Protein AF-A0A940UXS9-F1 (afdb_monomer)

Solvent-accessible surface area (backbone atoms only — not comparable to full-atom values): 10082 Å² total; per-residue (Å²): 138,84,85,80,80,80,78,78,71,78,85,74,52,69,68,60,53,50,52,51,56,47,50,79,41,38,62,61,47,51,44,53,52,35,51,51,42,44,48,51,58,55,50,46,65,62,30,53,79,71,49,53,50,71,48,27,29,48,94,82,41,52,49,65,62,52,53,44,52,49,40,52,50,50,44,54,35,52,74,69,64,41,64,69,60,44,40,35,52,37,26,20,48,43,23,42,42,52,51,51,52,51,52,26,62,75,67,74,49,81,39,71,65,60,52,51,43,39,50,52,42,48,52,52,32,65,69,60,62,51,80,93,48,45,68,55,34,50,51,32,14,53,49,34,29,54,52,44,65,73,53,53,45,76,42,82,56,64,70,70,68,58,57,74,75,46,67,68,47,57,54,58,44,62,56,51,71,74,74,111

pLDDT: mean 76.21, std 16.55, range [36.38, 95.94]

Sequence (180 aa):
MKNGVVLTGPKKTGIFWAIEQLRDKRHIVNVALAFIAIGLEIYYSICAGACSYLKGSIFGIDLQYIGIAYMTCLVLISILKRDTLLLCLISAGVGIEFYLIGFQVWHNTYCPYCMAFAVVVFILFVLNFRRDRKLLCIASLVLALILFAIFFKGSLAPVYFYTQTNPAERSYCGTIDVLL

Secondary structure (DSSP, 8-state):
-------------HHHHHHHHHHHTHHHHHHHHHHHHHHHHHHHHHSTTSSGGGEEEETTEEHHHHHHHHHHHHHHHHHTT-HHHHHHHHHHHHHHHHHHHHHHHHTT---HHHHHHHHHHHHHHHHH--GGGHHHHHHHHHHHHHHHHHHEEEE---THHHHTT-HHHHHHHHHHTTT-

Foldseek 3Di:
DDPDPPPPPPDDDVVNVVLVVCLVVVLVNLLVLLVVLLVLLVVVVLLVQQPVQFQKDQVNHTVSVVSNVLSVVLNVVSVVVVLLVNLLSLLLLLLLLVLSVVVCVVVVHDRPSSVVSNVSSVVSNVSSDDPVCVVSSVVSSVVSNVVCVVRIDRDRDDSVVVCVVDVPSNVVVVVVVVVD

Structure (mmCIF, N/CA/C/O backbone):
data_AF-A0A940UXS9-F1
#
_entry.id   AF-A0A940UXS9-F1
#
loop_
_atom_site.group_PDB
_atom_site.id
_atom_site.type_symbol
_atom_site.label_atom_id
_atom_site.label_alt_id
_atom_site.label_comp_id
_atom_site.label_asym_id
_atom_site.label_entity_id
_atom_site.label_seq_id
_atom_site.pdbx_PDB_ins_code
_atom_site.Cartn_x
_atom_site.Cartn_y
_atom_site.Cartn_z
_atom_site.occupancy
_atom_site.B_iso_or_equiv
_atom_site.auth_seq_id
_atom_site.auth_comp_id
_atom_site.auth_asym_id
_atom_site.auth_atom_id
_atom_site.pdbx_PDB_model_num
ATOM 1 N N . MET A 1 1 ? -45.231 -18.493 32.415 1.00 36.38 1 MET A N 1
ATOM 2 C CA . MET A 1 1 ? -44.169 -19.347 31.840 1.00 36.38 1 MET A CA 1
ATOM 3 C C . MET A 1 1 ? -43.392 -18.522 30.821 1.00 36.38 1 MET A C 1
ATOM 5 O O . MET A 1 1 ? -43.986 -18.094 29.842 1.00 36.38 1 MET A O 1
ATOM 9 N N . LYS A 1 2 ? -42.123 -18.184 31.092 1.00 39.69 2 LYS A N 1
ATOM 10 C CA . LYS A 1 2 ? -41.257 -17.441 30.158 1.00 39.69 2 LYS A CA 1
ATOM 11 C C . LYS A 1 2 ? -40.391 -18.457 29.413 1.00 39.69 2 LYS A C 1
ATOM 13 O O . LYS A 1 2 ? -39.500 -19.048 30.013 1.00 39.69 2 LYS A O 1
ATOM 18 N N . ASN A 1 3 ? -40.685 -18.672 28.134 1.00 39.19 3 ASN A N 1
ATOM 19 C CA . ASN A 1 3 ? -39.888 -19.521 27.253 1.00 39.19 3 ASN A CA 1
ATOM 20 C C . ASN A 1 3 ? -38.594 -18.776 26.899 1.00 39.19 3 ASN A C 1
ATOM 22 O O . ASN A 1 3 ? -38.597 -17.866 26.072 1.00 39.19 3 ASN A O 1
ATOM 26 N N . GLY A 1 4 ? -37.501 -19.123 27.578 1.00 42.47 4 GLY A N 1
ATOM 27 C CA . GLY A 1 4 ? -36.164 -18.630 27.271 1.00 42.47 4 GLY A CA 1
ATOM 28 C C . GLY A 1 4 ? -35.628 -19.316 26.021 1.00 42.47 4 GLY A C 1
ATOM 29 O O . GLY A 1 4 ? -35.087 -20.415 26.098 1.00 42.47 4 GLY A O 1
ATOM 30 N N . VAL A 1 5 ? -35.779 -18.664 24.870 1.00 44.91 5 VAL A N 1
ATOM 31 C CA . VAL A 1 5 ? -35.057 -19.023 23.648 1.00 44.91 5 VAL A CA 1
ATOM 32 C C . VAL A 1 5 ? -33.584 -18.687 23.879 1.00 44.91 5 VAL A C 1
ATOM 34 O O . VAL A 1 5 ? -33.159 -17.541 23.745 1.00 44.91 5 VAL A O 1
ATOM 37 N N . VAL A 1 6 ? -32.804 -19.690 24.281 1.00 50.69 6 VAL A N 1
ATOM 38 C CA . VAL A 1 6 ? -31.341 -19.625 24.286 1.00 50.69 6 VAL A CA 1
ATOM 39 C C . VAL A 1 6 ? -30.894 -19.645 22.826 1.00 50.69 6 VAL A C 1
ATOM 41 O O . VAL A 1 6 ? -30.777 -20.700 22.206 1.00 50.69 6 VAL A O 1
ATOM 44 N N . LEU A 1 7 ? -30.684 -18.456 22.259 1.00 43.81 7 LEU A N 1
ATOM 45 C CA . LEU A 1 7 ? -30.001 -18.285 20.981 1.00 43.81 7 LEU A CA 1
ATOM 46 C C . LEU A 1 7 ? -28.535 -18.684 21.180 1.00 43.81 7 LEU A C 1
ATOM 48 O O . LEU A 1 7 ? -27.698 -17.877 21.584 1.00 43.81 7 LEU A O 1
ATOM 52 N N . THR A 1 8 ? -28.227 -19.954 20.931 1.00 47.16 8 THR A N 1
ATOM 53 C CA . THR A 1 8 ? -26.852 -20.425 20.787 1.00 47.16 8 THR A CA 1
ATOM 54 C C . THR A 1 8 ? -26.267 -19.767 19.538 1.00 47.16 8 THR A C 1
ATOM 56 O O . THR A 1 8 ? -26.574 -20.127 18.404 1.00 47.16 8 THR A O 1
ATOM 59 N N . GLY A 1 9 ? -25.477 -18.712 19.753 1.00 51.66 9 GLY A N 1
ATOM 60 C CA . GLY A 1 9 ? -24.740 -18.036 18.690 1.00 51.66 9 GLY A CA 1
ATOM 61 C C . GLY A 1 9 ? -23.830 -19.019 17.939 1.00 51.66 9 GLY A C 1
ATOM 62 O O . GLY A 1 9 ? -23.369 -20.003 18.525 1.00 51.66 9 GLY A O 1
ATOM 63 N N . PRO A 1 10 ? -23.570 -18.780 16.643 1.00 50.81 10 PRO A N 1
ATOM 64 C CA . PRO A 1 10 ? -22.848 -19.716 15.791 1.00 50.81 10 PRO A CA 1
ATOM 65 C C . PRO A 1 10 ? -21.460 -20.014 16.366 1.00 50.81 10 PRO A C 1
ATOM 67 O O . PRO A 1 10 ? -20.768 -19.118 16.852 1.00 50.81 10 PRO A O 1
ATOM 70 N N . LYS A 1 11 ? -21.058 -21.288 16.296 1.00 53.78 11 LYS A N 1
ATOM 71 C CA . LYS A 1 11 ? -19.748 -21.811 16.711 1.00 53.78 11 LYS A CA 1
ATOM 72 C C . LYS A 1 11 ? -18.641 -20.957 16.057 1.00 53.78 11 LYS A C 1
ATOM 74 O O . LYS A 1 11 ? -18.356 -21.127 14.874 1.00 53.78 11 LYS A O 1
ATOM 79 N N . LYS A 1 12 ? -18.063 -19.992 16.791 1.00 53.72 12 LYS A N 1
ATOM 80 C CA . LYS A 1 12 ? -17.023 -19.082 16.270 1.00 53.72 12 LYS A CA 1
ATOM 81 C C . LYS A 1 12 ? -15.771 -19.901 15.934 1.00 53.72 12 LYS A C 1
ATOM 83 O O . LYS A 1 12 ? -15.030 -20.307 16.821 1.00 53.72 12 LYS A O 1
ATOM 88 N N . THR A 1 13 ? -15.534 -20.147 14.649 1.00 60.97 13 THR A N 1
ATOM 89 C CA . THR A 1 13 ? -14.257 -20.644 14.118 1.00 60.97 13 THR A CA 1
ATOM 90 C C . THR A 1 13 ? -13.125 -19.694 14.517 1.00 60.97 13 THR A C 1
ATOM 92 O O . THR A 1 13 ? -13.312 -18.479 14.455 1.00 60.97 13 THR A O 1
ATOM 95 N N . GLY A 1 14 ? -11.951 -20.218 14.889 1.00 65.25 14 GLY A N 1
ATOM 96 C CA . GLY A 1 14 ? -10.840 -19.429 15.455 1.00 65.25 14 GLY A CA 1
ATOM 97 C C . GLY A 1 14 ? -10.449 -18.177 14.655 1.00 65.25 14 GLY A C 1
ATOM 98 O O . GLY A 1 14 ? -10.180 -17.134 15.244 1.00 65.25 14 GLY A O 1
ATOM 99 N N . ILE A 1 15 ? -10.536 -18.229 13.320 1.00 67.62 15 ILE A N 1
ATOM 100 C CA . ILE A 1 15 ? -10.280 -17.085 12.423 1.00 67.62 15 ILE A CA 1
ATOM 101 C C . ILE A 1 15 ? -11.238 -15.915 12.698 1.00 67.62 15 ILE A C 1
ATOM 103 O O . ILE A 1 15 ? -10.821 -14.761 12.730 1.00 67.62 15 ILE A O 1
ATOM 107 N N . PHE A 1 16 ? -12.519 -16.193 12.952 1.00 68.06 16 PHE A N 1
ATOM 108 C CA . PHE A 1 16 ? -13.514 -15.155 13.230 1.00 68.06 16 PHE A CA 1
ATOM 109 C C . PHE A 1 16 ? -13.257 -14.476 14.583 1.00 68.06 16 PHE A C 1
ATOM 111 O O . PHE A 1 16 ? -13.499 -13.282 14.734 1.00 68.06 16 PHE A O 1
ATOM 118 N N . TRP A 1 17 ? -12.727 -15.224 15.557 1.00 65.38 17 TRP A N 1
ATOM 119 C CA . TRP A 1 17 ? -12.320 -14.682 16.856 1.00 65.38 17 TRP A CA 1
ATOM 120 C C . TRP A 1 17 ? -11.068 -13.801 16.730 1.00 65.38 17 TRP A C 1
ATOM 122 O O . TRP A 1 17 ? -11.040 -12.699 17.270 1.00 65.38 17 TRP A O 1
ATOM 132 N N . ALA A 1 18 ? -10.087 -14.224 15.923 1.00 67.56 18 ALA A N 1
ATOM 133 C CA . ALA A 1 18 ? -8.903 -13.422 15.615 1.00 67.56 18 ALA A CA 1
ATOM 134 C C . ALA A 1 18 ? -9.261 -12.101 14.909 1.00 67.56 18 ALA A C 1
ATOM 136 O O . ALA A 1 18 ? -8.776 -11.046 15.308 1.00 67.56 18 ALA A O 1
ATOM 137 N N . ILE A 1 19 ? -10.153 -12.127 13.913 1.00 70.38 19 ILE A N 1
ATOM 138 C CA . ILE A 1 19 ? -10.593 -10.916 13.198 1.00 70.38 19 ILE A CA 1
ATOM 139 C C . ILE A 1 19 ? -11.321 -9.943 14.138 1.00 70.38 19 ILE A C 1
ATOM 141 O O . ILE A 1 19 ? -11.091 -8.737 14.063 1.00 70.38 19 ILE A O 1
ATOM 145 N N . GLU A 1 20 ? -12.171 -10.444 15.039 1.00 72.25 20 GLU A N 1
ATOM 146 C CA . GLU A 1 20 ? -12.851 -9.615 16.045 1.00 72.25 20 GLU A CA 1
ATOM 147 C C . GLU A 1 20 ? -11.835 -8.912 16.959 1.00 72.25 20 GLU A C 1
ATOM 149 O O . GLU A 1 20 ? -11.911 -7.704 17.172 1.00 72.25 20 GLU A O 1
ATOM 154 N N . GLN A 1 21 ? -10.824 -9.651 17.416 1.00 74.81 21 GLN A N 1
ATOM 155 C CA . GLN A 1 21 ? -9.785 -9.138 18.305 1.00 74.81 21 GLN A CA 1
ATOM 156 C C . GLN A 1 21 ? -8.863 -8.122 17.616 1.00 74.81 21 GLN A C 1
ATOM 158 O O . GLN A 1 21 ? -8.470 -7.120 18.219 1.00 74.81 21 GLN A O 1
ATOM 163 N N . LEU A 1 22 ? -8.556 -8.342 16.333 1.00 75.31 22 LEU A N 1
ATOM 164 C CA . LEU A 1 22 ? -7.835 -7.377 15.501 1.00 75.31 22 LEU A CA 1
ATOM 165 C C . LEU A 1 22 ? -8.657 -6.098 15.286 1.00 75.31 22 LEU A C 1
ATOM 167 O O . LEU A 1 22 ? -8.099 -5.001 15.268 1.00 75.31 22 LEU A O 1
ATOM 171 N N . ARG A 1 23 ? -9.983 -6.219 15.173 1.00 72.25 23 ARG A N 1
ATOM 172 C CA . ARG A 1 23 ? -10.899 -5.088 14.992 1.00 72.25 23 ARG A CA 1
ATOM 173 C C . ARG A 1 23 ? -11.062 -4.246 16.260 1.00 72.25 23 ARG A C 1
ATOM 175 O O . ARG A 1 23 ? -11.055 -3.019 16.155 1.00 72.25 23 ARG A O 1
ATOM 182 N N . ASP A 1 24 ? -11.122 -4.863 17.440 1.00 76.06 24 ASP A N 1
ATOM 183 C CA . ASP A 1 24 ? -11.164 -4.139 18.724 1.00 76.06 24 ASP A CA 1
ATOM 184 C C . ASP A 1 24 ? -9.893 -3.310 18.966 1.00 76.06 24 ASP A C 1
ATOM 186 O O . ASP A 1 24 ? -9.946 -2.212 19.522 1.00 76.06 24 ASP A O 1
ATOM 190 N N . LYS A 1 25 ? -8.739 -3.789 18.484 1.00 79.88 25 LYS A N 1
ATOM 191 C CA . LYS A 1 25 ? -7.446 -3.088 18.566 1.00 79.88 25 LYS A CA 1
ATOM 192 C C . LYS A 1 25 ? -6.976 -2.532 17.222 1.00 79.88 25 LYS A C 1
ATOM 194 O O . LYS A 1 25 ? -5.769 -2.409 17.001 1.00 79.88 25 LYS A O 1
ATOM 199 N N . ARG A 1 26 ? -7.908 -2.126 16.349 1.00 79.62 26 ARG A N 1
ATOM 200 C CA . ARG A 1 26 ? -7.613 -1.691 14.970 1.00 79.62 26 ARG A CA 1
ATOM 201 C C . ARG A 1 26 ? -6.472 -0.680 14.853 1.00 79.62 26 ARG A C 1
ATOM 203 O O . ARG A 1 26 ? -5.676 -0.785 13.938 1.00 79.62 26 ARG A O 1
ATOM 210 N N . HIS A 1 27 ? -6.332 0.264 15.788 1.00 79.38 27 HIS A N 1
ATOM 211 C CA . HIS A 1 27 ? -5.257 1.264 15.732 1.00 79.38 27 HIS A CA 1
ATOM 212 C C . HIS A 1 27 ? -3.866 0.644 15.907 1.00 79.38 27 HIS A C 1
ATOM 214 O O . HIS A 1 27 ? -2.950 0.993 15.171 1.00 79.38 27 HIS A O 1
ATOM 220 N N . ILE A 1 28 ? -3.721 -0.299 16.844 1.00 84.06 28 ILE A N 1
ATOM 221 C CA . ILE A 1 28 ? -2.458 -1.014 17.075 1.00 84.06 28 ILE A CA 1
ATOM 222 C C . ILE A 1 28 ? -2.148 -1.892 15.865 1.00 84.06 28 ILE A C 1
ATOM 224 O O . ILE A 1 28 ? -1.022 -1.896 15.380 1.00 84.06 28 ILE A O 1
ATOM 228 N N . VAL A 1 29 ? -3.164 -2.583 15.344 1.00 85.38 29 VAL A N 1
ATOM 229 C CA . VAL A 1 29 ? -3.029 -3.441 14.162 1.00 85.38 29 VAL A CA 1
ATOM 230 C C . VAL A 1 29 ? -2.633 -2.618 12.938 1.00 85.38 29 VAL A C 1
ATOM 232 O O . VAL A 1 29 ? -1.689 -2.982 12.253 1.00 85.38 29 VAL A O 1
ATOM 235 N N . ASN A 1 30 ? -3.271 -1.470 12.706 1.00 87.06 30 ASN A N 1
ATOM 236 C CA . ASN A 1 30 ? -2.944 -0.582 11.591 1.00 87.06 30 ASN A CA 1
ATOM 237 C C . ASN A 1 30 ? -1.491 -0.111 11.645 1.00 87.06 30 ASN A C 1
ATOM 239 O O . ASN A 1 30 ? -0.808 -0.112 10.627 1.00 87.06 30 ASN A O 1
ATOM 243 N N . VAL A 1 31 ? -1.018 0.274 12.834 1.00 87.69 31 VAL A N 1
ATOM 244 C CA . VAL A 1 31 ? 0.373 0.693 13.035 1.00 87.69 31 VAL A CA 1
ATOM 245 C C . VAL A 1 31 ? 1.326 -0.481 12.800 1.00 87.69 31 VAL A C 1
ATOM 247 O O . VAL A 1 31 ? 2.289 -0.330 12.057 1.00 87.69 31 VAL A O 1
ATOM 250 N N . ALA A 1 32 ? 1.039 -1.659 13.358 1.00 89.00 32 ALA A N 1
ATOM 251 C CA . ALA A 1 32 ? 1.863 -2.851 13.164 1.00 89.00 32 ALA A CA 1
ATOM 252 C C . ALA A 1 32 ? 1.951 -3.265 11.684 1.00 89.00 32 ALA A C 1
ATOM 254 O O . ALA A 1 32 ? 3.045 -3.503 11.180 1.00 89.00 32 ALA A O 1
ATOM 255 N N . LEU A 1 33 ? 0.822 -3.292 10.967 1.00 87.25 33 LEU A N 1
ATOM 256 C CA . LEU A 1 33 ? 0.781 -3.613 9.536 1.00 87.25 33 LEU A CA 1
ATOM 257 C C . LEU A 1 33 ? 1.525 -2.570 8.698 1.00 87.25 33 LEU A C 1
ATOM 259 O O . LEU A 1 33 ? 2.242 -2.942 7.774 1.00 87.25 33 LEU A O 1
ATOM 263 N N . ALA A 1 34 ? 1.401 -1.284 9.030 1.00 87.94 34 ALA A N 1
ATOM 264 C CA . ALA A 1 34 ? 2.142 -0.236 8.338 1.00 87.94 34 ALA A CA 1
ATOM 265 C C . ALA A 1 34 ? 3.659 -0.362 8.560 1.00 87.94 34 ALA A C 1
ATOM 267 O O . ALA A 1 34 ? 4.423 -0.191 7.615 1.00 87.94 34 ALA A O 1
ATOM 268 N N . PHE A 1 35 ? 4.110 -0.730 9.765 1.00 88.75 35 PHE A N 1
ATOM 269 C CA . PHE A 1 35 ? 5.527 -1.024 10.010 1.00 88.75 35 PHE A CA 1
ATOM 270 C C . PHE A 1 35 ? 6.018 -2.241 9.225 1.00 88.75 35 PHE A C 1
ATOM 272 O O . PHE A 1 35 ? 7.114 -2.190 8.674 1.00 88.75 35 PHE A O 1
ATOM 279 N N . ILE A 1 36 ? 5.213 -3.304 9.127 1.00 89.25 36 ILE A N 1
ATOM 280 C CA . ILE A 1 36 ? 5.532 -4.466 8.284 1.00 89.25 36 ILE A CA 1
ATOM 281 C C . ILE A 1 36 ? 5.678 -4.030 6.823 1.00 89.25 36 ILE A C 1
ATOM 283 O O . ILE A 1 36 ? 6.667 -4.373 6.184 1.00 89.25 36 ILE A O 1
ATOM 287 N N . ALA A 1 37 ? 4.745 -3.224 6.313 1.00 87.06 37 ALA A N 1
ATOM 288 C CA . ALA A 1 37 ? 4.799 -2.710 4.949 1.00 87.06 37 ALA A CA 1
ATOM 289 C C . ALA A 1 37 ? 6.040 -1.837 4.692 1.00 87.06 37 ALA A C 1
ATOM 291 O O . ALA A 1 37 ? 6.720 -2.033 3.693 1.00 87.06 37 ALA A O 1
ATOM 292 N N . ILE A 1 38 ? 6.392 -0.933 5.614 1.00 87.12 38 ILE A N 1
ATOM 293 C CA . ILE A 1 38 ? 7.632 -0.139 5.534 1.00 87.12 38 ILE A CA 1
ATOM 294 C C . ILE A 1 38 ? 8.865 -1.051 5.557 1.00 87.12 38 ILE A C 1
ATOM 296 O O . ILE A 1 38 ? 9.811 -0.830 4.807 1.00 87.12 38 ILE A O 1
ATOM 300 N N . GLY A 1 39 ? 8.852 -2.092 6.392 1.00 85.31 39 GLY A N 1
ATOM 301 C CA . GLY A 1 39 ? 9.908 -3.100 6.440 1.00 85.31 39 GLY A CA 1
ATOM 302 C C . GLY A 1 39 ? 10.082 -3.817 5.102 1.00 85.31 39 GLY A C 1
ATOM 303 O O . GLY A 1 39 ? 11.212 -3.947 4.641 1.00 85.31 39 GLY A O 1
ATOM 304 N N . LEU A 1 40 ? 8.980 -4.206 4.446 1.00 83.94 40 LEU A N 1
ATOM 305 C CA . LEU A 1 40 ? 9.008 -4.759 3.088 1.00 83.94 40 LEU A CA 1
ATOM 306 C C . LEU A 1 40 ? 9.628 -3.768 2.095 1.00 83.94 40 LEU A C 1
ATOM 308 O O . LEU A 1 40 ? 10.494 -4.163 1.316 1.00 83.94 40 LEU A O 1
ATOM 312 N N . GLU A 1 41 ? 9.228 -2.493 2.154 1.00 81.06 41 GLU A N 1
ATOM 313 C CA . GLU A 1 41 ? 9.733 -1.436 1.268 1.00 81.06 41 GLU A CA 1
ATOM 314 C C . GLU A 1 41 ? 11.246 -1.197 1.405 1.00 81.06 41 GLU A C 1
ATOM 316 O O . GLU A 1 41 ? 11.961 -1.008 0.419 1.00 81.06 41 GLU A O 1
ATOM 321 N N . ILE A 1 42 ? 11.755 -1.230 2.638 1.00 81.69 42 ILE A N 1
ATOM 322 C CA . ILE A 1 42 ? 13.191 -1.114 2.926 1.00 81.69 42 ILE A CA 1
ATOM 323 C C . ILE A 1 42 ? 13.921 -2.384 2.494 1.00 81.69 42 ILE A C 1
ATOM 325 O O . ILE A 1 42 ? 14.993 -2.308 1.897 1.00 81.69 42 ILE A O 1
ATOM 329 N N . TYR A 1 43 ? 13.347 -3.552 2.777 1.00 76.56 43 TYR A N 1
ATOM 330 C CA . TYR A 1 43 ? 13.967 -4.833 2.469 1.00 76.56 43 TYR A CA 1
ATOM 331 C C . TYR A 1 43 ? 14.198 -5.001 0.964 1.00 76.56 43 TYR A C 1
ATOM 333 O O . TYR A 1 43 ? 15.313 -5.319 0.544 1.00 76.56 43 TYR A O 1
ATOM 341 N N . TYR A 1 44 ? 13.203 -4.697 0.122 1.00 71.19 44 TYR A N 1
ATOM 342 C CA . TYR A 1 44 ? 13.421 -4.792 -1.322 1.00 71.19 44 TYR A CA 1
ATOM 343 C C . TYR A 1 44 ? 14.359 -3.701 -1.859 1.00 71.19 44 TYR A C 1
ATOM 345 O O . TYR A 1 44 ? 14.998 -3.933 -2.884 1.00 71.19 44 TYR A O 1
ATOM 353 N N . SER A 1 45 ? 14.492 -2.552 -1.173 1.00 70.06 45 SER A N 1
ATOM 354 C CA . SER A 1 45 ? 15.499 -1.528 -1.507 1.00 70.06 45 SER A CA 1
ATOM 355 C C . SER A 1 45 ? 16.901 -2.111 -1.594 1.00 70.06 45 SER A C 1
ATOM 357 O O . SER A 1 45 ? 17.708 -1.665 -2.403 1.00 70.06 45 SER A O 1
ATOM 359 N N . ILE A 1 46 ? 17.184 -3.054 -0.695 1.00 69.06 46 ILE A N 1
ATOM 360 C CA . ILE A 1 46 ? 18.474 -3.724 -0.543 1.00 69.06 46 ILE A CA 1
ATOM 361 C C . ILE A 1 46 ? 18.537 -4.926 -1.500 1.00 69.06 46 ILE A C 1
ATOM 363 O O . ILE A 1 46 ? 19.576 -5.225 -2.077 1.00 69.06 46 ILE A O 1
ATOM 367 N N . CYS A 1 47 ? 17.403 -5.591 -1.732 1.00 67.69 47 CYS A N 1
ATOM 368 C CA . CYS A 1 47 ? 17.236 -6.687 -2.690 1.00 67.69 47 CYS A CA 1
ATOM 369 C C . CYS A 1 47 ? 16.955 -6.207 -4.134 1.00 67.69 47 CYS A C 1
ATOM 371 O O . CYS A 1 47 ? 16.158 -6.824 -4.850 1.00 67.69 47 CYS A O 1
ATOM 373 N N . ALA A 1 48 ? 17.622 -5.140 -4.593 1.00 53.47 48 ALA A N 1
ATOM 374 C CA . ALA A 1 48 ? 17.345 -4.389 -5.829 1.00 53.47 48 ALA A CA 1
ATOM 375 C C . ALA A 1 48 ? 17.185 -5.218 -7.133 1.00 53.47 48 ALA A C 1
ATOM 377 O O . ALA A 1 48 ? 16.677 -4.709 -8.132 1.00 53.47 48 ALA A O 1
ATOM 378 N N . GLY A 1 49 ? 17.571 -6.498 -7.150 1.00 54.25 49 GLY A N 1
ATOM 379 C CA . GLY A 1 49 ? 17.453 -7.401 -8.300 1.00 54.25 49 GLY A CA 1
ATOM 380 C C . GLY A 1 49 ? 16.125 -8.159 -8.462 1.00 54.25 49 GLY A C 1
ATOM 381 O O . GLY A 1 49 ? 15.881 -8.681 -9.551 1.00 54.25 49 GLY A O 1
ATOM 382 N N . ALA A 1 50 ? 15.263 -8.247 -7.439 1.00 53.88 50 ALA A N 1
ATOM 383 C CA . ALA A 1 50 ? 14.059 -9.091 -7.511 1.00 53.88 50 ALA A CA 1
ATOM 384 C C . ALA A 1 50 ? 12.842 -8.401 -8.163 1.00 53.88 50 ALA A C 1
ATOM 386 O O . ALA A 1 50 ? 12.041 -9.071 -8.811 1.00 53.88 50 ALA A O 1
ATOM 387 N N . CYS A 1 51 ? 12.719 -7.071 -8.045 1.00 62.81 51 CYS A N 1
ATOM 388 C CA . CYS A 1 51 ? 11.574 -6.304 -8.573 1.00 62.81 51 CYS A CA 1
ATOM 389 C C . CYS A 1 51 ? 11.949 -5.070 -9.408 1.00 62.81 51 CYS A C 1
ATOM 391 O O . CYS A 1 51 ? 11.112 -4.201 -9.642 1.00 62.81 51 CYS A O 1
ATOM 393 N N . SER A 1 52 ? 13.181 -5.014 -9.925 1.00 57.66 52 SER A N 1
ATOM 394 C CA . SER A 1 52 ? 13.682 -3.921 -10.783 1.00 57.66 52 SER A CA 1
ATOM 395 C C . SER A 1 52 ? 12.822 -3.655 -12.034 1.00 57.66 52 SER A C 1
ATOM 397 O O . SER A 1 52 ? 12.800 -2.550 -12.569 1.00 57.66 52 SER A O 1
ATOM 399 N N . TYR A 1 53 ? 12.051 -4.647 -12.475 1.00 55.84 53 TYR A N 1
ATOM 400 C CA . TYR A 1 53 ? 11.136 -4.531 -13.610 1.00 55.84 53 TYR A CA 1
ATOM 401 C C . TYR A 1 53 ? 9.897 -3.671 -13.359 1.00 55.84 53 TYR A C 1
ATOM 403 O O . TYR A 1 53 ? 9.239 -3.256 -14.309 1.00 55.84 53 TYR A O 1
ATOM 411 N N . LEU A 1 54 ? 9.555 -3.440 -12.089 1.00 61.31 54 LEU A N 1
ATOM 412 C CA . LEU A 1 54 ? 8.454 -2.573 -11.682 1.00 61.31 54 LEU A CA 1
ATOM 413 C C . LEU A 1 54 ? 8.983 -1.214 -11.200 1.00 61.31 54 LEU A C 1
ATOM 415 O O . LEU A 1 54 ? 8.424 -0.604 -10.291 1.00 61.31 54 LEU A O 1
ATOM 419 N N . LYS A 1 55 ? 10.063 -0.708 -11.815 1.00 61.78 55 LYS A N 1
ATOM 420 C CA . LYS A 1 55 ? 10.497 0.681 -11.627 1.00 61.78 55 LYS A CA 1
ATOM 421 C C . LYS A 1 55 ? 9.549 1.620 -12.365 1.00 61.78 55 LYS A C 1
ATOM 423 O O . LYS A 1 55 ? 9.752 2.010 -13.515 1.00 61.78 55 LYS A O 1
ATOM 428 N N . GLY A 1 56 ? 8.460 1.947 -11.685 1.00 61.62 56 GLY A N 1
ATOM 429 C CA . GLY A 1 56 ? 7.616 3.077 -12.025 1.00 61.62 56 GLY A CA 1
ATOM 430 C C . GLY A 1 56 ? 8.181 4.352 -11.420 1.00 61.62 56 GLY A C 1
ATOM 431 O O . GLY A 1 56 ? 8.614 4.355 -10.268 1.00 61.62 56 GLY A O 1
ATOM 432 N N . SER A 1 57 ? 8.147 5.439 -12.180 1.00 66.12 57 SER A N 1
ATOM 433 C CA . SER A 1 57 ? 8.389 6.771 -11.635 1.00 66.12 57 SER A CA 1
ATOM 434 C C . SER A 1 57 ? 7.122 7.603 -11.765 1.00 66.12 57 SER A C 1
ATOM 436 O O . SER A 1 57 ? 6.482 7.655 -12.817 1.00 66.12 57 SER A O 1
ATOM 438 N N . ILE A 1 58 ? 6.739 8.247 -10.669 1.00 65.94 58 ILE A N 1
ATOM 439 C CA . ILE A 1 58 ? 5.656 9.229 -10.645 1.00 65.94 58 ILE A CA 1
ATOM 440 C C . ILE A 1 58 ? 6.340 10.570 -10.449 1.00 65.94 58 ILE A C 1
ATOM 442 O O . ILE A 1 58 ? 7.046 10.768 -9.463 1.00 65.94 58 ILE A O 1
ATOM 446 N N . PHE A 1 59 ? 6.202 11.469 -11.426 1.00 58.69 59 PHE A N 1
ATOM 447 C CA . PHE A 1 59 ? 6.911 12.757 -11.430 1.00 58.69 59 PHE A CA 1
ATOM 448 C C . PHE A 1 59 ? 8.451 12.653 -11.299 1.00 58.69 59 PHE A C 1
ATOM 450 O O . PHE A 1 59 ? 9.100 13.606 -10.883 1.00 58.69 59 PHE A O 1
ATOM 457 N N . GLY A 1 60 ? 9.052 11.514 -11.667 1.00 61.28 60 GLY A N 1
ATOM 458 C CA . GLY A 1 60 ? 10.499 11.285 -11.540 1.00 61.28 60 GLY A CA 1
ATOM 459 C C . GLY A 1 60 ? 10.957 10.787 -10.164 1.00 61.28 60 GLY A C 1
ATOM 460 O O . GLY A 1 60 ? 12.152 10.603 -9.966 1.00 61.28 60 GLY A O 1
ATOM 461 N N . ILE A 1 61 ? 10.028 10.535 -9.236 1.00 70.00 61 ILE A N 1
ATOM 462 C CA . ILE A 1 61 ? 10.295 9.867 -7.957 1.00 70.00 61 ILE A CA 1
ATOM 463 C C . ILE A 1 61 ? 9.998 8.375 -8.127 1.00 70.00 61 ILE A C 1
ATOM 465 O O . ILE A 1 61 ? 8.929 8.019 -8.634 1.00 70.00 61 ILE A O 1
ATOM 469 N N . ASP A 1 62 ? 10.929 7.510 -7.710 1.00 77.12 62 ASP A N 1
ATOM 470 C CA . ASP A 1 62 ? 10.710 6.062 -7.709 1.00 77.12 62 ASP A CA 1
ATOM 471 C C . ASP A 1 62 ? 9.502 5.700 -6.836 1.00 77.12 62 ASP A C 1
ATOM 473 O O . ASP A 1 62 ? 9.319 6.222 -5.731 1.00 77.12 62 ASP A O 1
ATOM 477 N N . LEU A 1 63 ? 8.694 4.759 -7.328 1.00 76.00 63 LEU A N 1
ATOM 478 C CA . LEU A 1 63 ? 7.479 4.285 -6.663 1.00 76.00 63 LEU A CA 1
ATOM 479 C C . LEU A 1 63 ? 7.727 3.833 -5.213 1.00 76.00 63 LEU A C 1
ATOM 481 O O . LEU A 1 63 ? 6.858 4.000 -4.361 1.00 76.00 63 LEU A O 1
ATOM 485 N N . GLN A 1 64 ? 8.940 3.364 -4.923 1.00 75.81 64 GLN A N 1
ATOM 486 C CA . GLN A 1 64 ? 9.398 2.995 -3.589 1.00 75.81 64 GLN A CA 1
ATOM 487 C C . GLN A 1 64 ? 9.276 4.112 -2.558 1.00 75.81 64 GLN A C 1
ATOM 489 O O . GLN A 1 64 ? 8.693 3.940 -1.488 1.00 75.81 64 GLN A O 1
ATOM 494 N N . TYR A 1 65 ? 9.810 5.292 -2.872 1.00 81.38 65 TYR A N 1
ATOM 495 C CA . TYR A 1 65 ? 9.747 6.416 -1.942 1.00 81.38 65 TYR A CA 1
ATOM 496 C C . TYR A 1 65 ? 8.302 6.858 -1.718 1.00 81.38 65 TYR A C 1
ATOM 498 O O . TYR A 1 65 ? 7.953 7.292 -0.621 1.00 81.38 65 TYR A O 1
ATOM 506 N N . ILE A 1 66 ? 7.447 6.697 -2.732 1.00 85.56 66 ILE A N 1
ATOM 507 C CA . ILE A 1 66 ? 6.017 6.987 -2.628 1.00 85.56 66 ILE A CA 1
ATOM 508 C C . ILE A 1 66 ? 5.319 5.971 -1.722 1.00 85.56 66 ILE A C 1
ATOM 510 O O . ILE A 1 66 ? 4.535 6.390 -0.872 1.00 85.56 66 ILE A O 1
ATOM 514 N N . GLY A 1 67 ? 5.636 4.678 -1.831 1.00 84.69 67 GLY A N 1
ATOM 515 C CA . GLY A 1 67 ? 5.131 3.633 -0.936 1.00 84.69 67 GLY A CA 1
ATOM 516 C C . GLY A 1 67 ? 5.504 3.889 0.528 1.00 84.69 67 GLY A C 1
ATOM 517 O O . GLY A 1 67 ? 4.635 3.900 1.406 1.00 84.69 67 GLY A O 1
ATOM 518 N N . ILE A 1 68 ? 6.775 4.212 0.790 1.00 86.31 68 ILE A N 1
ATOM 519 C CA . ILE A 1 68 ? 7.272 4.562 2.132 1.00 86.31 68 ILE A CA 1
ATOM 520 C C . ILE A 1 68 ? 6.582 5.826 2.665 1.00 86.31 68 ILE A C 1
ATOM 522 O O . ILE A 1 68 ? 6.106 5.844 3.806 1.00 86.31 68 ILE A O 1
ATOM 526 N N . ALA A 1 69 ? 6.491 6.883 1.852 1.00 89.62 69 ALA A N 1
ATOM 527 C CA . ALA A 1 69 ? 5.830 8.129 2.238 1.00 89.62 69 ALA A CA 1
ATOM 528 C C . ALA A 1 69 ? 4.339 7.910 2.540 1.00 89.62 69 ALA A C 1
ATOM 530 O O . ALA A 1 69 ? 3.821 8.420 3.537 1.00 89.62 69 ALA A O 1
ATOM 531 N N . TYR A 1 70 ? 3.660 7.103 1.724 1.00 91.06 70 TYR A N 1
ATOM 532 C CA . TYR A 1 70 ? 2.262 6.734 1.909 1.00 91.06 70 TYR A CA 1
ATOM 533 C C . TYR A 1 70 ? 2.038 5.980 3.227 1.00 91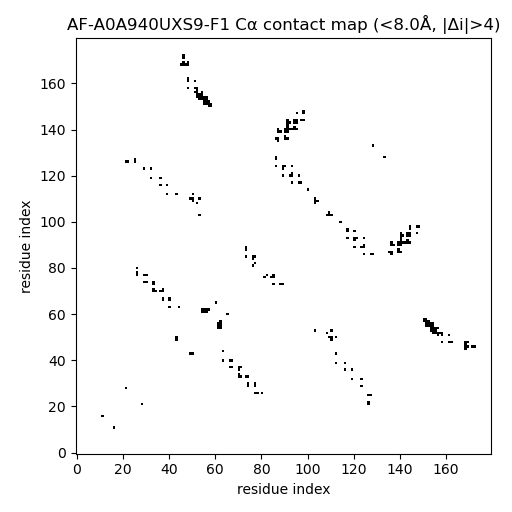.06 70 TYR A C 1
ATOM 535 O O . TYR A 1 70 ? 1.189 6.385 4.026 1.00 91.06 70 TYR A O 1
ATOM 543 N N . MET A 1 71 ? 2.832 4.941 3.506 1.00 91.00 71 MET A N 1
ATOM 544 C CA . MET A 1 71 ? 2.723 4.179 4.756 1.00 91.00 71 MET A CA 1
ATOM 545 C C . MET A 1 71 ? 3.053 5.032 5.984 1.00 91.00 71 MET A C 1
ATOM 547 O O . MET A 1 71 ? 2.366 4.952 7.003 1.00 91.00 71 MET A O 1
ATOM 551 N N . THR A 1 72 ? 4.036 5.926 5.877 1.00 90.25 72 THR A N 1
ATOM 552 C CA . THR A 1 72 ? 4.356 6.891 6.940 1.00 90.25 72 THR A CA 1
ATOM 553 C C . THR A 1 72 ? 3.178 7.833 7.209 1.00 90.25 72 THR A C 1
ATOM 555 O O . THR A 1 72 ? 2.824 8.087 8.364 1.00 90.25 72 THR A O 1
ATOM 558 N N . CYS A 1 73 ? 2.510 8.309 6.153 1.00 91.69 73 CYS A N 1
ATOM 559 C CA . CYS A 1 73 ? 1.311 9.134 6.277 1.00 91.69 73 CYS A CA 1
ATOM 560 C C . CYS A 1 73 ? 0.158 8.365 6.947 1.00 91.69 73 CYS A C 1
ATOM 562 O O . CYS A 1 73 ? -0.506 8.903 7.837 1.00 91.69 73 CYS A O 1
ATOM 564 N N . LEU A 1 74 ? -0.039 7.086 6.602 1.00 90.44 74 LEU A N 1
ATOM 565 C CA . LEU A 1 74 ? -1.017 6.221 7.270 1.00 90.44 74 LEU A CA 1
ATOM 566 C C . LEU A 1 74 ? -0.743 6.082 8.772 1.00 90.44 74 LEU A C 1
ATOM 568 O O . LEU A 1 74 ? -1.679 6.203 9.564 1.00 90.44 74 LEU A O 1
ATOM 572 N N . VAL A 1 75 ? 0.514 5.877 9.182 1.00 90.31 75 VAL A N 1
ATOM 573 C CA . VAL A 1 75 ? 0.892 5.813 10.606 1.00 90.31 75 VAL A CA 1
ATOM 574 C C . VAL A 1 75 ? 0.549 7.123 11.313 1.00 90.31 75 VAL A C 1
ATOM 576 O O . VAL A 1 75 ? -0.099 7.103 12.361 1.00 90.31 75 VAL A O 1
ATOM 579 N N . LEU A 1 76 ? 0.906 8.266 10.721 1.00 90.88 76 LEU A N 1
ATOM 580 C CA . LEU A 1 76 ? 0.636 9.581 11.303 1.00 90.88 76 LEU A CA 1
ATOM 581 C C . LEU A 1 76 ? -0.870 9.832 11.487 1.00 90.88 76 LEU A C 1
ATOM 583 O O . LEU A 1 76 ? -1.313 10.254 12.557 1.00 90.88 76 LEU A O 1
ATOM 587 N N . ILE A 1 77 ? -1.680 9.521 10.471 1.00 90.00 77 ILE A N 1
ATOM 588 C CA . ILE A 1 77 ? -3.140 9.668 10.542 1.00 90.00 77 ILE A CA 1
ATOM 589 C C . ILE A 1 77 ? -3.756 8.666 11.531 1.00 90.00 77 ILE A C 1
ATOM 591 O O . ILE A 1 77 ? -4.724 9.004 12.221 1.00 90.00 77 ILE A O 1
ATOM 595 N N . SER A 1 78 ? -3.184 7.462 11.644 1.00 86.75 78 SER A N 1
ATOM 596 C CA . SER A 1 78 ? -3.593 6.459 12.632 1.00 86.75 78 SER A CA 1
ATOM 597 C C . SER A 1 78 ? -3.376 6.963 14.064 1.00 86.75 78 SER A C 1
ATOM 599 O O . SER A 1 78 ? -4.270 6.817 14.901 1.00 86.75 78 SER A O 1
ATOM 601 N N . ILE A 1 79 ? -2.252 7.646 14.329 1.00 86.31 79 ILE A N 1
ATOM 602 C CA . ILE A 1 79 ? -1.962 8.299 15.619 1.00 86.31 79 ILE A CA 1
ATOM 603 C C . ILE A 1 79 ? -2.931 9.459 15.880 1.00 86.31 79 ILE A C 1
ATOM 605 O O . ILE A 1 79 ? -3.432 9.606 16.995 1.00 86.31 79 ILE A O 1
ATOM 609 N N . LEU A 1 80 ? -3.262 10.242 14.849 1.00 87.00 80 LEU A N 1
ATOM 610 C CA . LEU A 1 80 ? -4.215 11.353 14.952 1.00 87.00 80 LEU A CA 1
ATOM 611 C C . LEU A 1 80 ? -5.678 10.887 15.124 1.00 87.00 80 LEU A C 1
ATOM 613 O O . LEU A 1 80 ? -6.570 11.714 15.316 1.00 87.00 80 LEU A O 1
ATOM 617 N N . LYS A 1 81 ? -5.944 9.572 15.052 1.00 84.75 81 LYS A N 1
ATOM 618 C CA . LYS A 1 81 ? -7.271 8.938 15.189 1.00 84.75 81 LYS A CA 1
ATOM 619 C C . LYS A 1 81 ? -8.333 9.519 14.244 1.00 84.75 81 LYS A C 1
ATOM 621 O O . LYS A 1 81 ? -9.527 9.528 14.543 1.00 84.75 81 LYS A O 1
ATOM 626 N N . ARG A 1 82 ? -7.919 10.009 13.071 1.00 86.75 82 ARG A N 1
ATOM 627 C CA . ARG A 1 82 ? -8.827 10.567 12.055 1.00 86.75 82 ARG A CA 1
ATOM 628 C C . ARG A 1 82 ? -9.364 9.453 11.159 1.00 86.75 82 ARG A C 1
ATOM 630 O O . ARG A 1 82 ? -8.973 9.340 10.001 1.00 86.75 82 ARG A O 1
ATOM 637 N N . ASP A 1 83 ? -10.312 8.674 11.682 1.00 85.06 83 ASP A N 1
ATOM 638 C CA . ASP A 1 83 ? -10.871 7.480 11.020 1.00 85.06 83 ASP A CA 1
ATOM 639 C C . ASP A 1 83 ? -11.348 7.730 9.572 1.00 85.06 83 ASP A C 1
ATOM 641 O O . ASP A 1 83 ? -11.216 6.868 8.710 1.00 85.06 83 ASP A O 1
ATOM 645 N N . THR A 1 84 ? -11.899 8.916 9.277 1.00 88.69 84 THR A N 1
ATOM 646 C CA . THR A 1 84 ? -12.405 9.242 7.926 1.00 88.69 84 THR A CA 1
ATOM 647 C C . THR A 1 84 ? -11.281 9.451 6.915 1.00 88.69 84 THR A C 1
ATOM 649 O O . THR A 1 84 ? -11.368 8.951 5.796 1.00 88.69 84 THR A O 1
ATOM 652 N N . LEU A 1 85 ? -10.2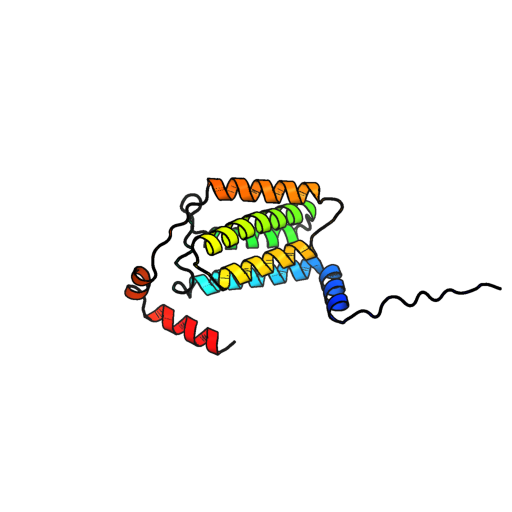28 10.177 7.305 1.00 90.19 85 LEU A N 1
ATOM 653 C CA . LEU A 1 85 ? -9.068 10.397 6.442 1.00 90.19 85 LEU A CA 1
ATOM 654 C C . LEU A 1 85 ? -8.285 9.100 6.276 1.00 90.19 85 LEU A C 1
ATOM 656 O O . LEU A 1 85 ? -7.902 8.770 5.162 1.00 90.19 85 LEU A O 1
ATOM 660 N N . LEU A 1 86 ? -8.130 8.330 7.357 1.00 91.00 86 LEU A N 1
ATOM 661 C CA . LEU A 1 86 ? -7.476 7.028 7.315 1.00 91.00 86 LEU A CA 1
ATOM 662 C C . LEU A 1 86 ? -8.167 6.102 6.308 1.00 91.00 86 LEU A C 1
ATOM 664 O O . LEU A 1 86 ? -7.516 5.540 5.436 1.00 91.00 86 LEU A O 1
ATOM 668 N N . LEU A 1 87 ? -9.497 6.010 6.372 1.00 91.75 87 LEU A N 1
ATOM 669 C CA . LEU A 1 87 ? -10.283 5.220 5.430 1.00 91.75 87 LEU A CA 1
ATOM 670 C C . LEU A 1 87 ? -10.112 5.705 3.982 1.00 91.75 87 LEU A C 1
ATOM 672 O O . LEU A 1 87 ? -9.991 4.882 3.075 1.00 91.75 87 LEU A O 1
ATOM 676 N N . CYS A 1 88 ? -10.069 7.023 3.762 1.00 93.00 88 CYS A N 1
ATOM 677 C CA . CYS A 1 88 ? -9.835 7.621 2.447 1.00 93.00 88 CYS A CA 1
ATOM 678 C C . CYS A 1 88 ? -8.440 7.286 1.896 1.00 93.00 88 CYS A C 1
ATOM 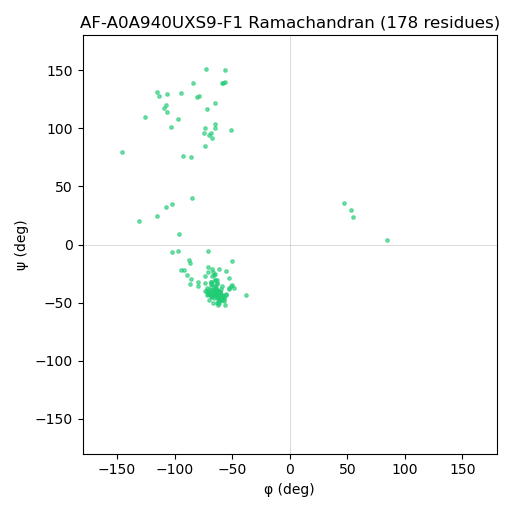680 O O . CYS A 1 88 ? -8.319 6.931 0.727 1.00 93.00 88 CYS A O 1
ATOM 682 N N . LEU A 1 89 ? -7.395 7.358 2.726 1.00 93.56 89 LEU A N 1
ATOM 683 C CA . LEU A 1 89 ? -6.040 7.001 2.308 1.00 93.56 89 LEU A CA 1
ATOM 684 C C . LEU A 1 89 ? -5.925 5.506 2.028 1.00 93.56 89 LEU A C 1
ATOM 686 O O . LEU A 1 89 ? -5.365 5.137 1.002 1.00 93.56 89 LEU A O 1
ATOM 690 N N . ILE A 1 90 ? -6.461 4.643 2.896 1.00 94.25 90 ILE A N 1
ATOM 691 C CA . ILE A 1 90 ? -6.396 3.186 2.706 1.00 94.25 90 ILE A CA 1
ATOM 692 C C . ILE A 1 90 ? -7.132 2.773 1.422 1.00 94.25 90 ILE A C 1
ATOM 694 O O . ILE A 1 90 ? -6.610 1.996 0.631 1.00 94.25 90 ILE A O 1
ATOM 698 N N . SER A 1 91 ? -8.320 3.328 1.173 1.00 94.94 91 SER A N 1
ATOM 699 C CA . SER A 1 91 ? -9.064 3.076 -0.074 1.00 94.94 91 SER A CA 1
ATOM 700 C C . SER A 1 91 ? -8.358 3.612 -1.320 1.00 94.94 91 SER A C 1
ATOM 702 O O . SER A 1 91 ? -8.383 2.948 -2.353 1.00 94.94 91 SER A O 1
ATOM 704 N N . ALA A 1 92 ? -7.697 4.769 -1.225 1.00 94.62 92 ALA A N 1
ATOM 705 C CA . ALA A 1 92 ? -6.842 5.271 -2.296 1.00 94.62 92 ALA A CA 1
ATOM 706 C C . ALA A 1 92 ? -5.674 4.310 -2.578 1.00 94.62 92 ALA A C 1
ATOM 708 O O . ALA A 1 92 ? -5.425 3.982 -3.735 1.00 94.62 92 ALA A O 1
ATOM 709 N N . GLY A 1 93 ? -5.025 3.796 -1.527 1.00 93.56 93 GLY A N 1
ATOM 710 C CA . GLY A 1 93 ? -3.977 2.778 -1.634 1.00 93.56 93 GLY A CA 1
ATOM 711 C C . GLY A 1 93 ? -4.468 1.524 -2.349 1.00 93.56 93 GLY A C 1
ATOM 712 O O . GLY A 1 93 ? -3.843 1.090 -3.305 1.00 93.56 93 GLY A O 1
ATOM 713 N N . VAL A 1 94 ? -5.644 1.003 -1.984 1.00 95.62 94 VAL A N 1
ATOM 714 C CA . VAL A 1 94 ? -6.259 -0.138 -2.686 1.00 95.62 94 VAL A CA 1
ATOM 715 C C . VAL A 1 94 ? -6.434 0.129 -4.184 1.00 95.62 94 VAL A C 1
ATOM 717 O O . VAL A 1 94 ? -6.164 -0.757 -4.990 1.00 95.62 94 VAL A O 1
ATOM 720 N N . GLY A 1 95 ? -6.873 1.329 -4.574 1.00 94.50 95 GLY A N 1
ATOM 721 C CA . GLY A 1 95 ? -7.022 1.692 -5.989 1.00 94.50 95 GLY A CA 1
ATOM 722 C C . GLY A 1 95 ? -5.696 1.685 -6.751 1.00 94.50 95 GLY A C 1
ATOM 723 O O . GLY A 1 95 ? -5.640 1.201 -7.881 1.00 94.50 95 GLY A O 1
ATOM 724 N N . ILE A 1 96 ? -4.631 2.172 -6.112 1.00 92.12 96 ILE A N 1
ATOM 725 C CA . ILE A 1 96 ? -3.270 2.180 -6.660 1.00 92.12 96 ILE A CA 1
ATOM 726 C C . ILE A 1 96 ? -2.733 0.751 -6.804 1.00 92.12 96 ILE A C 1
ATOM 728 O O . ILE A 1 96 ? -2.306 0.364 -7.891 1.00 92.12 96 ILE A O 1
ATOM 732 N N . GLU A 1 97 ? -2.821 -0.061 -5.749 1.00 93.38 97 GLU A N 1
ATOM 733 C CA . GLU A 1 97 ? -2.376 -1.460 -5.771 1.00 93.38 97 GLU A CA 1
ATOM 734 C C . GLU A 1 97 ? -3.130 -2.279 -6.821 1.00 93.38 97 GLU A C 1
ATOM 736 O O . GLU A 1 97 ? -2.542 -3.087 -7.537 1.00 93.38 97 GLU A O 1
ATOM 741 N N . PHE A 1 98 ? -4.431 -2.030 -6.984 1.00 93.69 98 PHE A N 1
ATOM 742 C CA . PHE A 1 98 ? -5.232 -2.688 -8.012 1.00 93.69 98 PHE A CA 1
ATOM 743 C C . PHE A 1 98 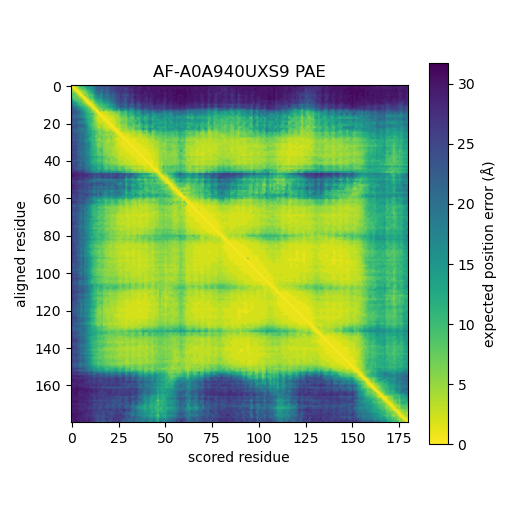? -4.727 -2.371 -9.429 1.00 93.69 98 PHE A C 1
ATOM 745 O O . PHE A 1 98 ? -4.629 -3.271 -10.265 1.00 93.69 98 PHE A O 1
ATOM 752 N N . TYR A 1 99 ? -4.352 -1.115 -9.693 1.00 91.19 99 TYR A N 1
ATOM 753 C CA . TYR A 1 99 ? -3.737 -0.727 -10.963 1.00 91.19 99 TYR A CA 1
ATOM 754 C C . TYR A 1 99 ? -2.379 -1.413 -11.172 1.00 91.19 99 TYR A C 1
ATOM 756 O O . TYR A 1 99 ? -2.115 -1.940 -12.253 1.00 91.19 99 TYR A O 1
ATOM 764 N N . LEU A 1 100 ? -1.533 -1.463 -10.138 1.00 88.25 100 LEU A N 1
ATOM 765 C CA . LEU A 1 100 ? -0.211 -2.096 -10.202 1.00 88.25 100 LEU A CA 1
ATOM 766 C C . LEU A 1 100 ? -0.287 -3.606 -10.440 1.00 88.25 100 LEU A C 1
ATOM 768 O O . LEU A 1 100 ? 0.505 -4.145 -11.212 1.00 88.25 100 LEU A O 1
ATOM 772 N N . ILE A 1 101 ? -1.242 -4.295 -9.817 1.00 90.19 101 ILE A N 1
ATOM 773 C CA . ILE A 1 101 ? -1.511 -5.712 -10.087 1.00 90.19 101 ILE A CA 1
ATOM 774 C C . ILE A 1 101 ? -1.949 -5.891 -11.544 1.00 90.19 101 ILE A C 1
ATOM 776 O O . ILE A 1 101 ? -1.442 -6.776 -12.232 1.00 90.19 101 ILE A O 1
ATOM 780 N N . GLY A 1 102 ? -2.841 -5.029 -12.042 1.00 89.56 102 GLY A N 1
ATOM 781 C CA . GLY A 1 102 ? -3.260 -5.040 -13.445 1.00 89.56 102 GLY A CA 1
ATOM 782 C C . GLY A 1 102 ? -2.084 -4.866 -14.411 1.00 89.56 102 GLY A C 1
ATOM 783 O O . GLY A 1 102 ? -1.966 -5.618 -15.378 1.00 89.56 102 GLY A O 1
ATOM 784 N N . PHE A 1 103 ? -1.172 -3.939 -14.112 1.00 86.06 103 PHE A N 1
ATOM 785 C CA . PHE A 1 103 ? 0.044 -3.715 -14.895 1.00 86.06 103 PHE A CA 1
ATOM 786 C C . PHE A 1 103 ? 0.972 -4.943 -14.893 1.00 86.06 103 PHE A C 1
ATOM 788 O O . PHE A 1 103 ? 1.466 -5.344 -15.946 1.00 86.06 103 PHE A O 1
ATOM 795 N N . GLN A 1 104 ? 1.159 -5.587 -13.736 1.00 87.12 104 GLN A N 1
ATOM 796 C CA . GLN A 1 104 ? 1.955 -6.816 -13.607 1.00 87.12 104 GLN A CA 1
ATOM 797 C C . GLN A 1 104 ? 1.376 -7.978 -14.423 1.00 87.12 104 GLN A C 1
ATOM 799 O O . GLN A 1 104 ? 2.121 -8.686 -15.099 1.00 87.12 104 GLN A O 1
ATOM 804 N N . VAL A 1 105 ? 0.050 -8.151 -14.401 1.00 89.19 105 VAL A N 1
ATOM 805 C CA . VAL A 1 105 ? -0.647 -9.185 -15.185 1.00 89.19 105 VAL A CA 1
ATOM 806 C C . VAL A 1 105 ? -0.536 -8.904 -16.682 1.00 89.19 105 VAL A C 1
ATOM 808 O O . VAL A 1 105 ? -0.262 -9.817 -17.455 1.00 89.19 105 VAL A O 1
ATOM 811 N N . TRP A 1 106 ? -0.698 -7.646 -17.095 1.00 88.12 106 TRP A N 1
ATOM 812 C CA . TRP A 1 106 ? -0.613 -7.259 -18.504 1.00 88.12 106 TRP A CA 1
ATOM 813 C C . TRP A 1 106 ? 0.782 -7.492 -19.095 1.00 88.12 106 TRP A C 1
ATOM 815 O O . TRP A 1 106 ? 0.917 -7.955 -20.226 1.00 88.12 106 TRP A O 1
ATOM 825 N N . HIS A 1 107 ? 1.826 -7.201 -18.317 1.00 81.69 107 HIS A N 1
ATOM 826 C CA . HIS A 1 107 ? 3.220 -7.359 -18.732 1.00 81.69 107 HIS A CA 1
ATOM 827 C C . HIS A 1 107 ? 3.852 -8.686 -18.286 1.00 81.69 107 HIS A C 1
ATOM 829 O O . HIS A 1 107 ? 5.061 -8.865 -18.433 1.00 81.69 107 HIS A O 1
ATOM 835 N N . ASN A 1 108 ? 3.044 -9.610 -17.752 1.00 81.06 108 ASN A N 1
ATOM 836 C CA . ASN A 1 108 ? 3.434 -10.948 -17.300 1.00 81.06 108 ASN A CA 1
ATOM 837 C C . ASN A 1 108 ? 4.705 -10.957 -16.423 1.00 81.06 108 ASN A C 1
ATOM 839 O O . ASN A 1 108 ? 5.554 -11.842 -16.523 1.00 81.06 108 ASN A O 1
ATOM 843 N N . THR A 1 109 ? 4.859 -9.917 -15.602 1.00 77.81 109 THR A N 1
ATOM 844 C CA . THR A 1 109 ? 6.033 -9.684 -14.759 1.00 77.81 109 THR A CA 1
ATOM 845 C C . THR A 1 109 ? 5.558 -9.512 -13.328 1.00 77.81 109 THR A C 1
ATOM 847 O O . THR A 1 109 ? 4.925 -8.511 -12.998 1.00 77.81 109 THR A O 1
ATOM 850 N N . TYR A 1 110 ? 5.847 -10.497 -12.482 1.00 78.38 110 TYR A N 1
ATOM 851 C CA . TYR A 1 110 ? 5.329 -10.558 -11.119 1.00 78.38 110 TYR A CA 1
ATOM 852 C C . TYR A 1 110 ? 6.411 -10.224 -10.103 1.00 78.38 110 TYR A C 1
ATOM 854 O O . TYR A 1 110 ? 7.485 -10.825 -10.107 1.00 78.38 110 TYR A O 1
ATOM 862 N N . CYS A 1 111 ? 6.096 -9.298 -9.201 1.00 80.00 111 CY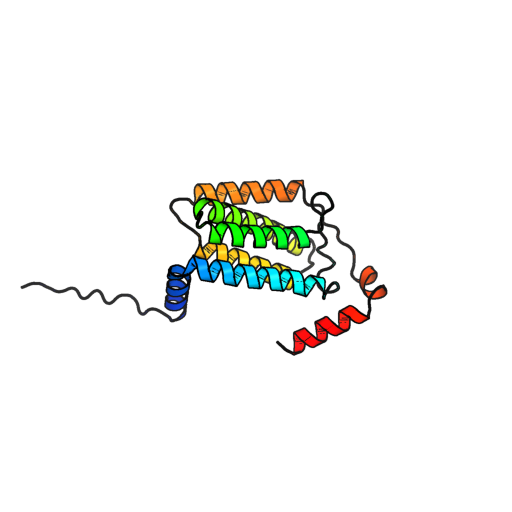S A N 1
ATOM 863 C CA . CYS A 1 111 ? 6.932 -8.983 -8.055 1.00 80.00 111 CYS A CA 1
ATOM 864 C C . CYS A 1 111 ? 6.291 -9.546 -6.773 1.00 80.00 111 CYS A C 1
ATOM 866 O O . CYS A 1 111 ? 5.235 -9.050 -6.364 1.00 80.00 111 CYS A O 1
ATOM 868 N N . PRO A 1 112 ? 6.905 -10.537 -6.096 1.00 81.31 112 PRO A N 1
ATOM 869 C CA . PRO A 1 112 ? 6.335 -11.110 -4.875 1.00 81.31 112 PRO A CA 1
ATOM 870 C C . PRO A 1 112 ? 6.234 -10.079 -3.740 1.00 81.31 112 PRO A C 1
ATOM 872 O O . PRO A 1 112 ? 5.258 -10.082 -2.994 1.00 81.31 112 PRO A O 1
ATOM 875 N N . TYR A 1 113 ? 7.185 -9.144 -3.651 1.00 81.50 113 TYR A N 1
ATOM 876 C CA . TYR A 1 113 ? 7.191 -8.093 -2.631 1.00 81.50 113 TYR A CA 1
ATOM 877 C C . TYR A 1 113 ? 6.052 -7.079 -2.817 1.00 81.50 113 TYR A C 1
ATOM 879 O O . TYR A 1 113 ? 5.346 -6.781 -1.856 1.00 81.50 113 TYR A O 1
ATOM 887 N N . CYS A 1 114 ? 5.801 -6.612 -4.047 1.00 83.81 114 CYS A N 1
ATOM 888 C CA . CYS A 1 114 ? 4.661 -5.738 -4.348 1.00 83.81 114 CYS A CA 1
ATOM 889 C C . CYS A 1 114 ? 3.328 -6.451 -4.090 1.00 83.81 114 CYS A C 1
ATOM 891 O O . CYS A 1 114 ? 2.408 -5.853 -3.547 1.00 83.81 114 CYS A O 1
ATOM 893 N N . MET A 1 115 ? 3.223 -7.744 -4.416 1.00 86.69 115 MET A N 1
ATOM 894 C CA . MET A 1 115 ? 2.028 -8.533 -4.091 1.00 86.69 115 MET A CA 1
ATOM 895 C C . MET A 1 115 ? 1.811 -8.642 -2.578 1.00 86.69 115 MET A C 1
ATOM 897 O O . MET A 1 115 ? 0.684 -8.497 -2.105 1.00 86.69 115 MET A O 1
ATOM 901 N N . ALA A 1 116 ? 2.877 -8.852 -1.803 1.00 89.62 116 ALA A N 1
ATOM 902 C CA . ALA A 1 116 ? 2.794 -8.877 -0.347 1.00 89.62 116 ALA A CA 1
ATOM 903 C C . ALA A 1 116 ? 2.376 -7.510 0.227 1.00 89.62 116 ALA A C 1
ATOM 905 O O . ALA A 1 116 ? 1.502 -7.456 1.094 1.00 89.62 116 ALA A O 1
ATOM 906 N N . PHE A 1 117 ? 2.918 -6.405 -0.295 1.00 88.94 117 PHE A N 1
ATOM 907 C CA . PHE A 1 117 ? 2.497 -5.050 0.072 1.00 88.94 117 PHE A CA 1
ATOM 908 C C . PHE A 1 117 ? 1.013 -4.810 -0.243 1.00 88.94 117 PHE A C 1
ATOM 910 O O . PHE A 1 117 ? 0.258 -4.381 0.634 1.00 88.94 117 PHE A O 1
ATOM 917 N N . ALA A 1 118 ? 0.562 -5.189 -1.442 1.00 91.69 118 ALA A N 1
ATOM 918 C CA . ALA A 1 118 ? -0.840 -5.106 -1.829 1.00 91.69 118 ALA A CA 1
ATOM 919 C C . ALA A 1 118 ? -1.742 -5.884 -0.861 1.00 91.69 118 ALA A C 1
ATOM 921 O O . ALA A 1 118 ? -2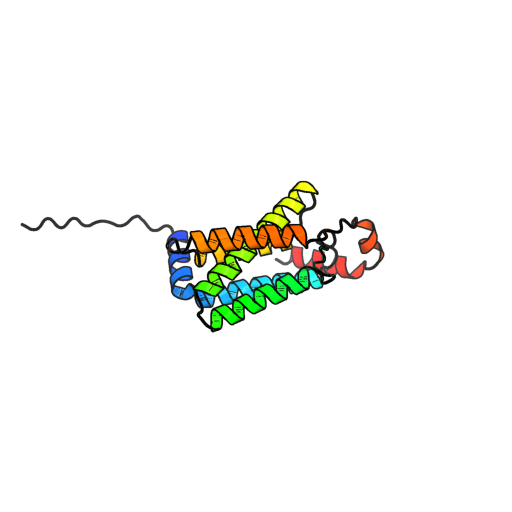.753 -5.356 -0.398 1.00 91.69 118 ALA A O 1
ATOM 922 N N . VAL A 1 119 ? -1.360 -7.110 -0.482 1.00 92.94 119 VAL A N 1
ATOM 923 C CA . VAL A 1 119 ? -2.091 -7.914 0.512 1.00 92.94 119 VAL A CA 1
ATOM 924 C C . VAL A 1 119 ? -2.204 -7.178 1.849 1.00 92.94 119 VAL A C 1
ATOM 926 O O . VAL A 1 119 ? -3.296 -7.127 2.418 1.00 92.94 119 VAL A O 1
ATOM 929 N N . VAL A 1 120 ? -1.127 -6.557 2.337 1.00 92.44 120 VAL A N 1
ATOM 930 C CA . VAL A 1 120 ? -1.163 -5.765 3.578 1.00 92.44 120 VAL A CA 1
ATOM 931 C C . VAL A 1 120 ? -2.139 -4.588 3.456 1.00 92.44 120 VAL A C 1
ATOM 933 O O . VAL A 1 120 ? -2.956 -4.379 4.357 1.00 92.44 120 VAL A O 1
ATOM 936 N N . VAL A 1 121 ? -2.124 -3.861 2.334 1.00 93.50 121 VAL A N 1
ATOM 937 C CA . VAL A 1 121 ? -3.056 -2.751 2.060 1.00 93.50 121 VAL A CA 1
ATOM 938 C C . VAL A 1 121 ? -4.510 -3.236 1.992 1.00 93.50 121 VAL A C 1
ATOM 940 O O . VAL A 1 121 ? -5.396 -2.614 2.582 1.00 93.50 121 VAL A O 1
ATOM 943 N N . PHE A 1 122 ? -4.778 -4.373 1.345 1.00 93.75 122 PHE A N 1
ATOM 944 C CA . PHE A 1 122 ? -6.115 -4.973 1.311 1.00 93.75 122 PHE A CA 1
ATOM 945 C C . PHE A 1 122 ? -6.595 -5.387 2.704 1.00 93.75 122 PHE A C 1
ATOM 947 O O . PHE A 1 122 ? -7.742 -5.113 3.059 1.00 93.75 122 PHE A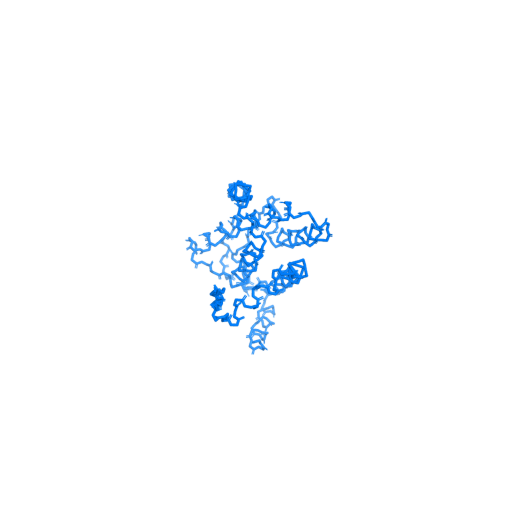 O 1
ATOM 954 N N . ILE A 1 123 ? -5.732 -5.999 3.520 1.00 91.75 123 ILE A N 1
ATOM 955 C CA . ILE A 1 123 ? -6.067 -6.355 4.905 1.00 91.75 123 ILE A CA 1
ATOM 956 C C . ILE A 1 123 ? -6.386 -5.089 5.709 1.00 91.75 123 ILE A C 1
ATOM 958 O O . ILE A 1 123 ? -7.420 -5.037 6.379 1.00 91.75 123 ILE A O 1
ATOM 962 N N . LEU A 1 124 ? -5.559 -4.042 5.596 1.00 91.19 124 LEU A N 1
ATOM 963 C CA . LEU A 1 124 ? -5.821 -2.734 6.207 1.00 91.19 124 LEU A CA 1
ATOM 964 C C . LEU A 1 124 ? -7.183 -2.181 5.775 1.00 91.19 124 LEU A C 1
ATOM 966 O O . LEU A 1 124 ? -7.942 -1.691 6.615 1.00 91.19 124 LEU A O 1
ATOM 970 N N . PHE A 1 125 ? -7.528 -2.292 4.492 1.00 92.50 125 PHE A N 1
ATOM 971 C CA . PHE A 1 125 ? -8.818 -1.843 3.981 1.00 92.50 125 PHE A CA 1
ATOM 972 C C . PHE A 1 125 ? -9.972 -2.618 4.596 1.00 92.50 125 PHE A C 1
ATOM 974 O O . PHE A 1 125 ? -10.877 -1.993 5.136 1.00 92.50 125 PHE A O 1
ATOM 981 N N . VAL A 1 126 ? -9.929 -3.951 4.593 1.00 90.25 126 VAL A N 1
ATOM 982 C CA . VAL A 1 126 ? -11.004 -4.778 5.162 1.00 90.25 126 VAL A CA 1
ATOM 983 C C . VAL A 1 126 ? -11.193 -4.503 6.656 1.00 90.25 126 VAL A C 1
ATOM 985 O O . VAL A 1 126 ? -12.331 -4.395 7.112 1.00 90.25 126 VAL A O 1
ATOM 988 N N . LEU A 1 127 ? -10.106 -4.332 7.414 1.00 87.62 127 LEU A N 1
ATOM 989 C CA . LEU A 1 127 ? -10.170 -4.047 8.853 1.00 87.62 127 LEU A CA 1
ATOM 990 C C . LEU A 1 127 ? -10.739 -2.655 9.165 1.00 87.62 127 LEU A C 1
ATOM 992 O O . LEU A 1 127 ? -11.409 -2.482 10.184 1.00 87.62 127 LEU A O 1
ATOM 996 N N . ASN A 1 128 ? -10.497 -1.669 8.297 1.00 88.50 128 ASN A N 1
ATOM 997 C CA . ASN A 1 128 ? -10.975 -0.294 8.479 1.00 88.50 128 ASN A CA 1
ATOM 998 C C . ASN A 1 128 ? -12.269 0.005 7.709 1.00 88.50 128 ASN A C 1
ATOM 1000 O O . ASN A 1 128 ? -12.849 1.079 7.880 1.00 88.50 128 ASN A O 1
ATOM 1004 N N . PHE A 1 129 ? -12.752 -0.928 6.885 1.00 88.38 129 PHE A N 1
ATOM 1005 C CA . PHE A 1 129 ? -13.906 -0.716 6.026 1.00 88.38 129 PHE A CA 1
ATOM 1006 C C . PHE A 1 129 ? -15.174 -0.495 6.846 1.00 88.38 129 PHE A C 1
ATOM 1008 O O . PHE A 1 129 ? -15.626 -1.360 7.600 1.00 88.38 129 PHE A O 1
ATOM 1015 N N . ARG A 1 130 ? -15.808 0.661 6.636 1.00 86.12 130 ARG A N 1
ATOM 1016 C CA . ARG A 1 130 ? -17.120 0.959 7.203 1.00 86.12 130 ARG A CA 1
ATOM 1017 C C . ARG A 1 130 ? -18.178 1.081 6.113 1.00 86.12 130 ARG A C 1
ATOM 1019 O O . ARG A 1 130 ? -18.044 1.875 5.183 1.00 86.12 130 ARG A O 1
ATOM 1026 N N . ARG A 1 131 ? -19.281 0.338 6.267 1.00 82.88 131 ARG A N 1
ATOM 1027 C CA . ARG A 1 131 ? -20.410 0.363 5.315 1.00 82.88 131 ARG A CA 1
ATOM 1028 C C . ARG A 1 131 ? -21.104 1.718 5.220 1.00 82.88 131 ARG A C 1
ATOM 1030 O O . ARG A 1 131 ? -21.620 2.038 4.153 1.00 82.88 131 ARG A O 1
ATOM 1037 N N . ASP A 1 132 ? -21.116 2.500 6.296 1.00 85.00 132 ASP A N 1
ATOM 1038 C CA . ASP A 1 132 ? -21.763 3.816 6.323 1.00 85.00 132 ASP A CA 1
ATOM 1039 C C . ASP A 1 132 ? -21.088 4.823 5.379 1.00 85.00 132 ASP A C 1
ATOM 1041 O O . ASP A 1 132 ? -21.743 5.729 4.878 1.00 85.00 132 ASP A O 1
ATOM 1045 N N . ARG A 1 133 ? -19.796 4.636 5.079 1.00 87.25 133 ARG A N 1
ATOM 1046 C CA . ARG A 1 133 ? -18.996 5.526 4.224 1.00 87.25 133 ARG A CA 1
ATOM 1047 C C . ARG A 1 133 ? -18.530 4.866 2.931 1.00 87.25 133 ARG A C 1
ATOM 1049 O O . ARG A 1 133 ? -17.567 5.324 2.324 1.00 87.25 133 ARG A O 1
ATOM 1056 N N . LYS A 1 134 ? -19.239 3.833 2.460 1.00 91.00 134 LYS A N 1
ATOM 1057 C CA . LYS A 1 134 ? -18.892 3.110 1.222 1.00 91.00 134 LYS A CA 1
ATOM 1058 C C . LYS A 1 134 ? -18.713 4.032 0.011 1.00 91.00 134 LYS A C 1
ATOM 1060 O O . LYS A 1 134 ? -17.819 3.801 -0.791 1.00 91.00 134 LYS A O 1
ATOM 1065 N N . LEU A 1 135 ? -19.529 5.087 -0.098 1.00 91.06 135 LEU A N 1
ATOM 1066 C CA . LEU A 1 135 ? -19.460 6.026 -1.219 1.00 91.06 135 LEU A CA 1
ATOM 1067 C C . LEU A 1 135 ? -18.147 6.815 -1.207 1.00 91.06 135 LEU A C 1
ATOM 1069 O O . LEU A 1 135 ? -17.536 6.975 -2.255 1.00 91.06 135 LEU A O 1
ATOM 1073 N N . LEU A 1 136 ? -17.687 7.235 -0.022 1.00 91.38 136 LEU A N 1
ATOM 1074 C CA . LEU A 1 136 ? -16.393 7.899 0.132 1.00 91.38 136 LEU A CA 1
ATOM 1075 C C . LEU A 1 136 ? -15.251 6.959 -0.256 1.00 91.38 136 LEU A C 1
ATOM 1077 O O . LEU A 1 136 ? -14.376 7.388 -0.993 1.00 91.38 136 LEU A O 1
ATOM 1081 N N . CYS A 1 137 ? -15.298 5.687 0.162 1.00 92.12 137 CYS A N 1
ATOM 1082 C CA . CYS A 1 137 ? -14.289 4.691 -0.215 1.00 92.12 137 CYS A CA 1
ATOM 1083 C C . CYS A 1 137 ? -14.231 4.445 -1.725 1.00 92.12 137 CYS A C 1
ATOM 1085 O O . CYS A 1 137 ? -13.153 4.301 -2.285 1.00 92.12 137 CYS A O 1
ATOM 1087 N N . ILE A 1 138 ? -15.391 4.343 -2.381 1.00 93.88 138 ILE A N 1
ATOM 1088 C CA . ILE A 1 138 ? -15.449 4.116 -3.829 1.00 93.88 138 ILE A CA 1
ATOM 1089 C C . ILE A 1 138 ? -14.930 5.355 -4.559 1.00 93.88 138 ILE A C 1
ATOM 1091 O O . ILE A 1 138 ? -14.122 5.226 -5.473 1.00 93.88 138 ILE A O 1
ATOM 1095 N N . ALA A 1 139 ? -15.349 6.549 -4.133 1.00 94.88 139 ALA A N 1
ATOM 1096 C CA . ALA A 1 139 ? -14.906 7.800 -4.733 1.00 94.88 139 ALA A CA 1
ATOM 1097 C C . ALA A 1 139 ? -13.385 7.983 -4.620 1.00 94.88 139 ALA A C 1
ATOM 1099 O O . ALA A 1 139 ? -12.743 8.292 -5.619 1.00 94.88 139 ALA A O 1
ATOM 1100 N N . SER A 1 140 ? -12.796 7.749 -3.444 1.00 94.50 140 SER A N 1
ATOM 1101 C CA . SER A 1 140 ? -11.345 7.853 -3.238 1.00 94.50 140 SER A CA 1
ATOM 1102 C C . SER A 1 140 ? -10.561 6.785 -3.995 1.00 94.50 140 SER A C 1
ATOM 1104 O O . SER A 1 140 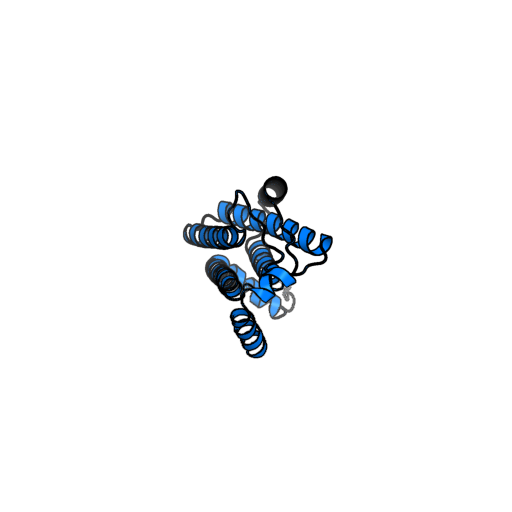? -9.520 7.103 -4.560 1.00 94.50 140 SER A O 1
ATOM 1106 N N . LEU A 1 141 ? -11.060 5.546 -4.051 1.00 95.06 141 LEU A N 1
ATOM 1107 C CA . LEU A 1 141 ? -10.440 4.457 -4.807 1.00 95.06 141 LEU A CA 1
ATOM 1108 C C . LEU A 1 141 ? -10.401 4.783 -6.300 1.00 95.06 141 LEU A C 1
ATOM 1110 O O . LEU A 1 141 ? -9.339 4.724 -6.913 1.00 95.06 141 LEU A O 1
ATOM 1114 N N . VAL A 1 142 ? -11.547 5.157 -6.878 1.00 95.94 142 VAL A N 1
ATOM 1115 C CA . VAL A 1 142 ? -11.652 5.491 -8.305 1.00 95.94 142 VAL A CA 1
ATOM 1116 C C . VAL A 1 142 ? -10.810 6.721 -8.628 1.00 95.94 142 VAL A C 1
ATOM 1118 O O . VAL A 1 142 ? -10.074 6.712 -9.610 1.00 95.94 142 VAL A O 1
ATOM 1121 N N . LEU A 1 143 ? -10.865 7.756 -7.787 1.00 95.44 143 LEU A N 1
ATOM 1122 C CA . LEU A 1 143 ? -10.061 8.961 -7.970 1.00 95.44 143 LEU A CA 1
ATOM 1123 C C . LEU A 1 143 ? -8.561 8.646 -7.938 1.00 95.44 143 LEU A C 1
ATOM 1125 O O . LEU A 1 143 ? -7.835 9.084 -8.825 1.00 95.44 143 LEU A O 1
ATOM 1129 N N . ALA A 1 144 ? -8.102 7.872 -6.954 1.00 93.62 144 ALA A N 1
ATOM 1130 C CA . ALA A 1 144 ? -6.701 7.481 -6.846 1.00 93.62 144 ALA A CA 1
ATOM 1131 C C . ALA A 1 144 ? -6.255 6.630 -8.036 1.00 93.62 144 ALA A C 1
ATOM 1133 O O . ALA A 1 144 ? -5.193 6.891 -8.586 1.00 93.62 144 ALA A O 1
ATOM 1134 N N . LEU A 1 145 ? -7.079 5.676 -8.475 1.00 93.19 145 LEU A N 1
ATOM 1135 C CA . LEU A 1 145 ? -6.795 4.846 -9.645 1.00 93.19 145 LEU A CA 1
ATOM 1136 C C . LEU A 1 145 ? -6.654 5.699 -10.911 1.00 93.19 145 LEU A C 1
ATOM 1138 O O . LEU A 1 145 ? -5.675 5.547 -11.635 1.00 93.19 145 LEU A O 1
ATOM 1142 N N . ILE A 1 146 ? -7.590 6.622 -11.161 1.00 93.25 146 ILE A N 1
ATOM 1143 C CA . ILE A 1 146 ? -7.549 7.513 -12.332 1.00 93.25 146 ILE A CA 1
ATOM 1144 C C . ILE A 1 146 ? -6.310 8.409 -12.282 1.00 93.25 146 ILE A C 1
ATOM 1146 O O . ILE A 1 146 ? -5.578 8.498 -13.266 1.00 93.25 146 ILE A O 1
ATOM 1150 N N . LEU A 1 147 ? -6.056 9.059 -11.142 1.00 90.56 147 LEU A N 1
ATOM 1151 C CA . LEU A 1 147 ? -4.888 9.924 -10.979 1.00 90.56 147 LEU A CA 1
ATOM 1152 C C . LEU A 1 147 ? -3.597 9.132 -11.186 1.00 90.56 147 LEU A C 1
ATOM 1154 O O . LEU A 1 147 ? -2.738 9.539 -11.964 1.00 90.56 147 LEU A O 1
ATOM 1158 N N . PHE A 1 148 ? -3.481 7.973 -10.545 1.00 88.69 148 PHE A N 1
ATOM 1159 C CA . PHE A 1 148 ? -2.314 7.117 -10.670 1.00 88.69 148 PHE A CA 1
ATOM 1160 C C . PHE A 1 148 ? -2.089 6.684 -12.119 1.00 88.69 148 PHE A C 1
ATOM 1162 O O . PHE A 1 148 ? -0.986 6.847 -12.625 1.00 88.69 148 PHE A O 1
ATOM 1169 N N . ALA A 1 149 ? -3.131 6.233 -12.819 1.00 87.25 149 ALA A N 1
ATOM 1170 C CA . ALA A 1 149 ? -3.040 5.817 -14.217 1.00 87.25 149 ALA A CA 1
ATOM 1171 C C . ALA A 1 149 ? -2.535 6.933 -15.151 1.00 87.25 149 ALA A C 1
ATOM 1173 O O . ALA A 1 149 ? -1.795 6.657 -16.091 1.00 87.25 149 ALA A O 1
ATOM 1174 N N . ILE A 1 150 ? -2.901 8.193 -14.890 1.00 87.44 150 ILE A N 1
ATOM 1175 C CA . ILE A 1 150 ? -2.464 9.342 -15.701 1.00 87.44 150 ILE A CA 1
ATOM 1176 C C . ILE A 1 150 ? -0.990 9.691 -15.439 1.00 87.44 150 ILE A C 1
ATOM 1178 O O . ILE A 1 150 ? -0.261 10.044 -16.368 1.00 87.44 150 ILE A O 1
ATOM 1182 N N . PHE A 1 151 ? -0.543 9.625 -14.183 1.00 84.38 151 PHE A N 1
ATOM 1183 C CA . PHE A 1 151 ? 0.802 10.068 -13.795 1.00 84.38 151 PHE A CA 1
ATOM 1184 C C . PHE A 1 151 ? 1.864 8.969 -13.835 1.00 84.38 151 PHE A C 1
ATOM 1186 O O . PHE A 1 151 ? 3.057 9.273 -13.925 1.00 84.38 151 PHE A O 1
ATOM 1193 N N . PHE A 1 152 ? 1.454 7.707 -13.760 1.00 81.62 152 PHE A N 1
ATOM 1194 C CA . PHE A 1 152 ? 2.361 6.578 -13.688 1.00 81.62 152 PHE A CA 1
ATOM 1195 C C . PHE A 1 152 ? 3.063 6.339 -15.024 1.00 81.62 152 PHE A C 1
ATOM 1197 O O . PHE A 1 152 ? 2.443 5.980 -16.025 1.00 81.62 152 PHE A O 1
ATOM 1204 N N . LYS A 1 153 ? 4.391 6.483 -15.025 1.00 76.25 153 LYS A N 1
ATOM 1205 C CA . LYS A 1 153 ? 5.251 6.001 -16.105 1.00 76.25 153 LYS A CA 1
ATOM 1206 C C . LYS A 1 153 ? 5.940 4.718 -15.650 1.00 76.25 153 LYS A C 1
ATOM 1208 O O . LYS A 1 153 ? 6.909 4.768 -14.894 1.00 76.25 153 LYS A O 1
ATOM 1213 N N . GLY A 1 154 ? 5.428 3.576 -16.103 1.00 68.19 154 GLY A N 1
ATOM 1214 C CA . GLY A 1 154 ? 6.078 2.279 -15.916 1.00 68.19 154 GLY A CA 1
ATOM 1215 C C . GLY A 1 154 ? 7.214 2.093 -16.920 1.00 68.19 154 GLY A C 1
ATOM 1216 O O . GLY A 1 154 ? 6.999 2.265 -18.119 1.00 68.19 154 GLY A O 1
ATOM 1217 N N . SER A 1 155 ? 8.412 1.746 -16.446 1.00 65.75 155 SER A N 1
ATOM 1218 C CA . SER A 1 155 ? 9.535 1.357 -17.305 1.00 65.75 155 SER A CA 1
ATOM 1219 C C . SER A 1 155 ? 9.774 -0.147 -17.198 1.00 65.75 155 SER A C 1
ATOM 1221 O O . SER A 1 155 ? 10.049 -0.657 -16.116 1.00 65.75 155 SER A O 1
ATOM 1223 N N . LEU A 1 156 ? 9.675 -0.859 -18.321 1.00 59.66 156 LEU A N 1
ATOM 1224 C CA . LEU A 1 156 ? 9.958 -2.293 -18.409 1.00 59.66 156 LEU A CA 1
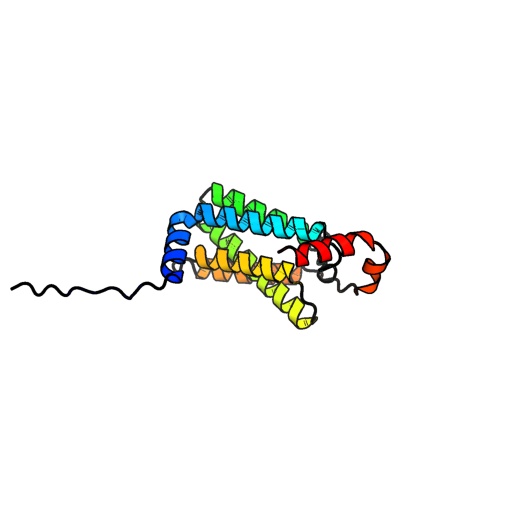ATOM 1225 C C . LEU A 1 156 ? 11.425 -2.483 -18.807 1.00 59.66 156 LEU A C 1
ATOM 1227 O O . LEU A 1 156 ? 11.736 -2.750 -19.967 1.00 59.66 156 LEU A O 1
ATOM 1231 N N . ALA A 1 157 ? 12.350 -2.290 -17.867 1.00 56.19 157 ALA A N 1
ATOM 1232 C CA . ALA A 1 157 ? 13.752 -2.612 -18.116 1.00 56.19 157 ALA A CA 1
ATOM 1233 C C . ALA A 1 157 ? 13.972 -4.130 -17.934 1.00 56.19 157 ALA A C 1
ATOM 1235 O O . ALA A 1 157 ? 13.603 -4.675 -16.891 1.00 56.19 157 ALA A O 1
ATOM 1236 N N . PRO A 1 158 ? 14.551 -4.842 -18.917 1.00 52.78 158 PRO A N 1
ATOM 1237 C CA . PRO A 1 158 ? 14.763 -6.283 -18.812 1.00 52.78 158 PRO A CA 1
ATOM 1238 C C . PRO A 1 158 ? 15.898 -6.649 -17.834 1.00 52.78 158 PRO A C 1
ATOM 1240 O O . PRO A 1 158 ? 16.877 -5.911 -17.703 1.00 52.78 158 PRO A O 1
ATOM 1243 N N . VAL A 1 159 ? 15.801 -7.841 -17.214 1.00 51.50 159 VAL A N 1
ATOM 1244 C CA . VAL A 1 159 ? 16.721 -8.415 -16.188 1.00 51.50 159 VAL A CA 1
ATOM 1245 C C . VAL A 1 159 ? 18.189 -8.148 -16.399 1.00 51.50 159 VAL A C 1
ATOM 1247 O O . VAL A 1 159 ? 18.981 -7.940 -15.473 1.00 51.50 159 VAL A O 1
ATOM 1250 N N . TYR A 1 160 ? 18.561 -8.314 -17.658 1.00 53.22 160 TYR A N 1
ATOM 1251 C CA . TYR A 1 160 ? 19.927 -8.549 -18.061 1.00 53.22 160 TYR A CA 1
ATOM 1252 C C . TYR A 1 160 ? 20.782 -7.307 -17.794 1.00 53.22 160 TYR A C 1
ATOM 1254 O O . TYR A 1 160 ? 21.969 -7.439 -17.514 1.00 53.22 160 TYR A O 1
ATOM 1262 N N . PHE A 1 161 ? 20.165 -6.119 -17.791 1.00 47.97 161 PHE A N 1
ATOM 1263 C CA . PHE A 1 161 ? 20.861 -4.856 -17.563 1.00 47.97 161 PHE A CA 1
ATOM 1264 C C . PHE A 1 161 ? 21.313 -4.657 -16.112 1.00 47.97 161 PHE A C 1
ATOM 1266 O O . PHE A 1 161 ? 22.406 -4.151 -15.891 1.00 47.97 161 PHE A O 1
ATOM 1273 N N . TYR A 1 162 ? 20.520 -5.077 -15.121 1.00 50.84 162 TYR A N 1
ATOM 1274 C CA . TYR A 1 162 ? 20.883 -4.893 -13.708 1.00 50.84 162 TYR A CA 1
ATOM 1275 C C . TYR A 1 162 ? 21.699 -6.058 -13.143 1.00 50.84 162 TYR A C 1
ATOM 1277 O O . TYR A 1 162 ? 22.493 -5.884 -12.222 1.00 50.84 162 TYR A O 1
ATOM 1285 N N . THR A 1 163 ? 21.539 -7.259 -13.707 1.00 48.84 163 THR A N 1
ATOM 1286 C CA . THR A 1 163 ? 22.313 -8.433 -13.275 1.00 48.84 163 THR A CA 1
ATOM 1287 C C . THR A 1 163 ? 23.803 -8.258 -13.570 1.00 48.84 163 THR A C 1
ATOM 1289 O O . THR A 1 163 ? 24.640 -8.777 -12.836 1.00 48.84 163 THR A O 1
ATOM 1292 N N . GLN A 1 164 ? 24.145 -7.513 -14.626 1.00 50.16 164 GLN A N 1
ATOM 1293 C CA . GLN A 1 164 ? 25.537 -7.250 -14.979 1.00 50.16 164 GLN A CA 1
ATOM 1294 C C . GLN A 1 164 ? 26.226 -6.245 -14.050 1.00 50.16 164 GLN A C 1
ATOM 1296 O O . GLN A 1 164 ? 27.444 -6.303 -13.907 1.00 50.16 164 GLN A O 1
ATOM 1301 N N . THR A 1 165 ? 25.481 -5.331 -13.425 1.00 52.16 165 THR A N 1
ATOM 1302 C CA . THR A 1 165 ? 26.070 -4.205 -12.691 1.00 52.16 165 THR A CA 1
ATOM 1303 C C . THR A 1 165 ? 26.255 -4.462 -11.197 1.00 52.16 165 THR A C 1
ATOM 1305 O O . THR A 1 165 ? 27.113 -3.815 -10.608 1.00 52.16 165 THR A O 1
ATOM 1308 N N . ASN A 1 166 ? 25.529 -5.409 -10.581 1.00 51.91 166 ASN A N 1
ATOM 1309 C CA . ASN A 1 166 ? 25.678 -5.719 -9.148 1.00 51.91 166 ASN A CA 1
ATOM 1310 C C . ASN A 1 166 ? 25.469 -7.215 -8.811 1.00 51.91 166 ASN A C 1
ATOM 1312 O O . ASN A 1 166 ? 24.418 -7.616 -8.304 1.00 51.91 166 ASN A O 1
ATOM 1316 N N . PRO A 1 167 ? 26.479 -8.078 -9.037 1.00 54.00 167 PRO A N 1
ATOM 1317 C CA . PRO A 1 167 ? 26.401 -9.502 -8.696 1.00 54.00 167 PRO A CA 1
ATOM 1318 C C . PRO A 1 167 ? 26.356 -9.779 -7.179 1.00 54.00 167 PRO A C 1
ATOM 1320 O O . PRO A 1 167 ? 25.877 -10.836 -6.774 1.00 54.00 167 PRO A O 1
ATOM 1323 N N . ALA A 1 168 ? 26.813 -8.843 -6.336 1.00 52.84 168 ALA A N 1
ATOM 1324 C CA . ALA A 1 168 ? 26.846 -9.004 -4.880 1.00 52.84 168 ALA A CA 1
ATOM 1325 C C . ALA A 1 168 ? 25.446 -8.956 -4.231 1.00 52.84 168 ALA A C 1
ATOM 1327 O O . ALA A 1 168 ? 25.153 -9.782 -3.371 1.00 52.84 168 ALA A O 1
ATOM 1328 N N . GLU A 1 169 ? 24.551 -8.062 -4.673 1.00 53.16 169 GLU A N 1
ATOM 1329 C CA . GLU A 1 169 ? 23.194 -7.898 -4.106 1.00 53.16 169 GLU A CA 1
ATOM 1330 C C . GLU A 1 169 ? 22.294 -9.130 -4.335 1.00 53.16 169 GLU A C 1
ATOM 1332 O O . GLU A 1 169 ? 21.413 -9.430 -3.528 1.00 53.16 169 GLU A O 1
ATOM 1337 N N . ARG A 1 170 ? 22.557 -9.914 -5.392 1.00 54.53 170 ARG A N 1
ATOM 1338 C CA . ARG A 1 170 ? 21.820 -11.152 -5.705 1.00 54.53 170 ARG A CA 1
ATOM 1339 C C . ARG A 1 170 ? 22.050 -12.264 -4.675 1.00 54.53 170 ARG A C 1
ATOM 1341 O O . ARG A 1 170 ? 21.125 -13.026 -4.395 1.00 54.53 170 ARG A O 1
ATOM 1348 N N . SER A 1 171 ? 23.250 -12.346 -4.098 1.00 52.31 171 SER A N 1
ATOM 1349 C CA . SER A 1 171 ? 23.597 -13.371 -3.103 1.00 52.31 171 SER A CA 1
ATOM 1350 C C . SER A 1 171 ? 22.946 -13.119 -1.742 1.00 52.31 171 SER A C 1
ATOM 1352 O O . SER A 1 171 ? 22.566 -14.073 -1.066 1.00 52.31 171 SER A O 1
ATOM 1354 N N . TYR A 1 172 ? 22.757 -11.856 -1.344 1.00 55.94 172 TYR A N 1
ATOM 1355 C CA . TYR A 1 172 ? 22.121 -11.527 -0.063 1.00 55.94 172 TYR A CA 1
ATOM 1356 C C . TYR A 1 172 ? 20.629 -11.877 -0.052 1.00 55.94 172 TYR A C 1
ATOM 1358 O O . TYR A 1 172 ? 20.144 -12.425 0.933 1.00 55.94 172 TYR A O 1
ATOM 1366 N N . CYS A 1 173 ? 19.920 -11.654 -1.163 1.00 57.97 173 CYS A N 1
ATOM 1367 C CA . CYS A 1 173 ? 18.487 -11.943 -1.243 1.00 57.97 173 CYS A CA 1
ATOM 1368 C C . CYS A 1 173 ? 18.181 -13.449 -1.250 1.00 57.97 173 CYS A C 1
ATOM 1370 O O . CYS A 1 173 ? 17.377 -13.926 -0.455 1.00 57.97 173 CYS A O 1
ATOM 1372 N N . GLY A 1 174 ? 18.899 -14.219 -2.081 1.00 53.84 174 GLY A N 1
ATOM 1373 C CA . GLY A 1 174 ? 18.705 -15.671 -2.168 1.00 53.84 174 GLY A CA 1
ATOM 1374 C C . GLY A 1 174 ? 19.097 -16.427 -0.896 1.00 53.84 174 GLY A C 1
ATOM 1375 O O . GLY A 1 174 ? 18.592 -17.516 -0.658 1.00 53.84 174 GLY A O 1
ATOM 1376 N N . THR A 1 175 ? 19.972 -15.856 -0.061 1.00 50.69 175 THR A N 1
ATOM 1377 C CA . THR A 1 175 ? 20.346 -16.462 1.227 1.00 50.69 175 THR A CA 1
ATOM 1378 C C . THR A 1 175 ? 19.292 -16.203 2.310 1.00 50.69 175 THR A C 1
ATOM 1380 O O . THR A 1 175 ? 19.087 -17.056 3.168 1.00 50.69 175 THR A O 1
ATOM 1383 N N . ILE A 1 176 ? 18.598 -15.059 2.272 1.00 53.62 176 ILE A N 1
ATOM 1384 C CA . ILE A 1 176 ? 17.546 -14.719 3.244 1.00 53.62 176 ILE A CA 1
ATOM 1385 C C . ILE A 1 176 ? 16.220 -15.420 2.904 1.00 53.62 176 ILE A C 1
ATOM 1387 O O . ILE A 1 176 ? 15.556 -15.892 3.821 1.00 53.62 176 ILE A O 1
ATOM 1391 N N . ASP A 1 177 ? 15.880 -15.590 1.618 1.00 52.34 177 ASP A N 1
ATOM 1392 C CA . ASP A 1 177 ? 14.696 -16.360 1.179 1.00 52.34 177 ASP A CA 1
ATOM 1393 C C . ASP A 1 177 ? 14.744 -17.850 1.597 1.00 52.34 177 ASP A C 1
ATOM 1395 O O . ASP A 1 177 ? 13.711 -18.505 1.666 1.00 52.34 177 ASP A O 1
ATOM 1399 N N . VAL A 1 178 ? 15.932 -18.401 1.884 1.00 48.53 178 VAL A N 1
ATOM 1400 C CA . VAL A 1 178 ? 16.122 -19.787 2.372 1.00 48.53 178 VAL A CA 1
ATOM 1401 C C . VAL A 1 178 ? 16.015 -19.886 3.905 1.00 48.53 178 VAL A C 1
ATOM 1403 O O . VAL A 1 178 ? 15.917 -20.980 4.457 1.00 48.53 178 VAL A O 1
ATOM 1406 N N . LEU A 1 179 ? 16.052 -18.751 4.605 1.00 44.06 179 LEU A N 1
ATOM 1407 C CA . LEU A 1 179 ? 16.105 -18.662 6.067 1.00 44.06 179 LEU A CA 1
ATOM 1408 C C . LEU A 1 179 ? 14.753 -18.300 6.711 1.00 44.06 179 LEU A C 1
ATOM 1410 O O . LEU A 1 179 ? 14.660 -18.323 7.940 1.00 44.06 179 LEU A O 1
ATOM 1414 N N . LEU A 1 180 ? 13.733 -17.981 5.905 1.00 43.50 180 LEU A N 1
ATOM 1415 C CA . LEU A 1 180 ? 12.349 -17.716 6.321 1.00 43.50 180 LEU A CA 1
ATOM 1416 C C . LEU A 1 180 ? 11.417 -18.855 5.885 1.00 43.50 180 LEU A C 1
ATOM 1418 O O . LEU A 1 180 ? 10.473 -19.153 6.652 1.00 43.50 180 LEU A O 1
#

Radius of gyration: 19.99 Å; Cα contacts (8 Å, |Δi|>4): 152; chains: 1; bounding box: 71×35×51 Å

Mean predicted aligned error: 10.86 Å